Protein AF-A0A832DF45-F1 (afdb_monomer)

Radius of gyration: 23.78 Å; Cα contacts (8 Å, |Δi|>4): 228; chains: 1; bounding box: 76×37×68 Å

Structure (mmCIF, N/CA/C/O backbone):
data_AF-A0A832DF45-F1
#
_entry.id   AF-A0A832DF45-F1
#
loop_
_atom_site.group_PDB
_atom_site.id
_atom_site.type_symbol
_atom_site.label_atom_id
_atom_site.label_alt_id
_atom_site.label_comp_id
_atom_site.label_asym_id
_atom_site.label_entity_id
_atom_site.label_seq_id
_atom_site.pdbx_PDB_ins_code
_atom_site.Cartn_x
_atom_site.Cartn_y
_atom_site.Cartn_z
_atom_site.occupancy
_atom_site.B_iso_or_equiv
_atom_site.auth_seq_id
_atom_site.auth_comp_id
_atom_site.auth_asym_id
_atom_site.auth_atom_id
_atom_site.pdbx_PDB_model_num
ATOM 1 N N . MET A 1 1 ? -20.999 -10.551 14.222 1.00 62.97 1 MET A N 1
ATOM 2 C CA . MET A 1 1 ? -19.860 -9.689 14.614 1.00 62.97 1 MET A CA 1
ATOM 3 C C . MET A 1 1 ? -18.792 -9.559 13.526 1.00 62.97 1 MET A C 1
ATOM 5 O O . MET A 1 1 ? -18.323 -8.448 13.329 1.00 62.97 1 MET A O 1
ATOM 9 N N . GLU A 1 2 ? -18.446 -10.621 12.779 1.00 75.88 2 GLU A N 1
ATOM 10 C CA . GLU A 1 2 ? -17.436 -10.583 11.693 1.00 75.88 2 GLU A CA 1
ATOM 11 C C . GLU A 1 2 ? -17.657 -9.448 10.674 1.00 75.88 2 GLU A C 1
ATOM 13 O O . GLU A 1 2 ? -16.752 -8.669 10.392 1.00 75.88 2 GLU A O 1
ATOM 18 N N . PHE A 1 3 ? -18.892 -9.308 10.175 1.00 81.06 3 PHE A N 1
ATOM 19 C CA . PHE A 1 3 ? -19.260 -8.261 9.218 1.00 81.06 3 PHE A CA 1
ATOM 20 C C . PHE A 1 3 ? -19.040 -6.851 9.779 1.00 81.06 3 PHE A C 1
ATOM 22 O O . PHE A 1 3 ? -18.530 -5.984 9.081 1.00 81.06 3 PHE A O 1
ATOM 29 N N . ILE A 1 4 ? -19.374 -6.630 11.053 1.00 83.94 4 ILE A N 1
ATOM 30 C CA . ILE A 1 4 ? -19.224 -5.330 11.720 1.00 83.94 4 ILE A CA 1
ATOM 31 C C . ILE A 1 4 ? -17.738 -4.982 11.870 1.00 83.94 4 ILE A C 1
ATOM 33 O O . ILE A 1 4 ? -17.330 -3.872 11.528 1.00 83.94 4 ILE A O 1
ATOM 37 N N . LYS A 1 5 ? -16.910 -5.949 12.294 1.00 84.81 5 LYS A N 1
ATOM 38 C CA . LYS A 1 5 ? -15.446 -5.799 12.359 1.00 84.81 5 LYS A CA 1
ATOM 39 C C . LYS A 1 5 ? -14.855 -5.465 10.987 1.00 84.81 5 LYS A C 1
ATOM 41 O O . LYS A 1 5 ? -14.063 -4.531 10.863 1.00 84.81 5 LYS A O 1
ATOM 46 N N . GLN A 1 6 ? -15.262 -6.188 9.943 1.00 83.88 6 GLN A N 1
ATOM 47 C CA . GLN A 1 6 ? -14.809 -5.942 8.571 1.00 83.88 6 GLN A CA 1
ATOM 48 C C . GLN A 1 6 ? -15.263 -4.575 8.050 1.00 83.88 6 GLN A C 1
ATOM 50 O O . GLN A 1 6 ? -14.463 -3.846 7.472 1.00 83.88 6 GLN A O 1
ATOM 55 N N . TYR A 1 7 ? -16.510 -4.183 8.303 1.00 87.44 7 TYR A N 1
ATOM 56 C CA . TYR A 1 7 ? -17.031 -2.879 7.902 1.00 87.44 7 TYR A CA 1
ATOM 57 C C . TYR A 1 7 ? -16.250 -1.740 8.560 1.00 87.44 7 TYR A C 1
ATOM 59 O O . TYR A 1 7 ? -15.830 -0.796 7.889 1.00 87.44 7 TYR A O 1
ATOM 67 N N . ILE A 1 8 ? -16.035 -1.825 9.874 1.00 86.69 8 ILE A N 1
ATOM 68 C CA . ILE A 1 8 ? -15.317 -0.800 10.631 1.00 86.69 8 ILE A CA 1
ATOM 69 C C . ILE A 1 8 ? -13.859 -0.713 10.173 1.00 86.69 8 ILE A C 1
ATOM 71 O O . ILE A 1 8 ? -13.376 0.380 9.884 1.00 86.69 8 ILE A O 1
ATOM 75 N N . THR A 1 9 ? -13.165 -1.845 10.037 1.00 87.31 9 THR A N 1
ATOM 76 C CA . THR A 1 9 ? -11.769 -1.848 9.571 1.00 87.31 9 THR A CA 1
ATOM 77 C C . THR A 1 9 ? -11.619 -1.341 8.141 1.00 87.31 9 THR A C 1
ATOM 79 O O . THR A 1 9 ? -10.666 -0.613 7.863 1.00 87.31 9 THR A O 1
ATOM 82 N N . GLN A 1 10 ? -12.563 -1.645 7.247 1.00 84.44 10 GLN A N 1
ATOM 83 C CA . GLN A 1 10 ? -12.582 -1.073 5.899 1.00 84.44 10 GLN A CA 1
ATOM 84 C C . GLN A 1 10 ? -12.895 0.424 5.909 1.00 84.44 10 GLN A C 1
ATOM 86 O O . GLN A 1 10 ? -12.278 1.167 5.152 1.00 84.44 10 GLN A O 1
ATOM 91 N N . SER A 1 11 ? -13.783 0.888 6.792 1.00 86.00 11 SER A N 1
ATOM 92 C CA . SER A 1 11 ? -14.086 2.319 6.938 1.00 86.00 11 SER A CA 1
ATOM 93 C C . SER A 1 11 ? -12.860 3.095 7.435 1.00 86.00 11 SER A C 1
ATOM 95 O O . SER A 1 11 ? -12.551 4.169 6.923 1.00 86.00 11 SER A O 1
ATOM 97 N N . ILE A 1 12 ? -12.110 2.521 8.386 1.00 87.31 12 ILE A N 1
ATOM 98 C CA . ILE A 1 12 ? -10.832 3.068 8.864 1.00 87.31 12 ILE A CA 1
ATOM 99 C C . ILE A 1 12 ? -9.795 3.072 7.739 1.00 87.31 12 ILE A C 1
ATOM 101 O O . ILE A 1 12 ? -9.110 4.072 7.563 1.00 87.31 12 ILE A O 1
ATOM 105 N N . SER A 1 13 ? -9.689 1.998 6.950 1.00 83.50 13 SER A N 1
ATOM 106 C CA . SER A 1 13 ? -8.784 1.951 5.794 1.00 83.50 13 SER A CA 1
ATOM 107 C C . SER A 1 13 ? -9.130 2.989 4.730 1.00 83.50 13 SER A C 1
ATOM 109 O O . SER A 1 13 ? -8.237 3.669 4.238 1.00 83.50 13 SER A O 1
ATOM 111 N N . ALA A 1 14 ? -10.410 3.159 4.404 1.00 81.00 14 ALA A N 1
ATOM 112 C CA . ALA A 1 14 ? -10.857 4.173 3.457 1.00 81.00 14 ALA A CA 1
ATOM 113 C C . ALA A 1 14 ? -10.544 5.593 3.962 1.00 81.00 14 ALA A C 1
ATOM 115 O O . ALA A 1 14 ? -10.070 6.429 3.193 1.00 81.00 14 ALA A O 1
ATOM 116 N N . ALA A 1 15 ? -10.738 5.850 5.260 1.00 83.75 15 ALA A N 1
ATOM 117 C CA . ALA A 1 15 ? -10.347 7.109 5.885 1.00 83.75 15 ALA A CA 1
ATOM 118 C C . ALA A 1 15 ? -8.819 7.310 5.854 1.00 83.75 15 ALA A C 1
ATOM 120 O O . ALA A 1 15 ? -8.345 8.352 5.409 1.00 83.75 15 ALA A O 1
ATOM 121 N N . ALA A 1 16 ? -8.043 6.297 6.241 1.00 84.81 16 ALA A N 1
ATOM 122 C CA . ALA A 1 16 ? -6.582 6.312 6.242 1.00 84.81 16 ALA A CA 1
ATOM 123 C C . ALA A 1 16 ? -5.990 6.551 4.844 1.00 84.81 16 ALA A C 1
ATOM 125 O O . ALA A 1 16 ? -5.058 7.334 4.712 1.00 84.81 16 ALA A O 1
ATOM 126 N N . ASN A 1 17 ? -6.567 5.950 3.799 1.00 78.94 17 ASN A N 1
ATOM 127 C CA . ASN A 1 17 ? -6.121 6.121 2.411 1.00 78.94 17 ASN A CA 1
ATOM 128 C C . ASN A 1 17 ? -6.378 7.531 1.863 1.00 78.94 17 ASN A C 1
ATOM 130 O O . ASN A 1 17 ? -5.719 7.956 0.917 1.00 78.94 17 ASN A O 1
ATOM 134 N N . SER A 1 18 ? -7.327 8.264 2.447 1.00 76.31 18 SER A N 1
ATOM 135 C CA . SER A 1 18 ? -7.560 9.675 2.120 1.00 76.31 18 SER A CA 1
ATOM 136 C C . SER A 1 18 ? -6.650 10.636 2.893 1.00 76.31 18 SER A C 1
ATOM 138 O O . SER A 1 18 ? -6.579 11.820 2.561 1.00 76.31 18 SER A O 1
ATOM 140 N N . LEU A 1 19 ? -5.957 10.132 3.918 1.00 77.44 19 LEU A N 1
ATOM 141 C CA . LEU A 1 19 ? -5.016 10.881 4.734 1.00 77.44 19 LEU A CA 1
ATOM 142 C C . LEU A 1 19 ? -3.589 10.642 4.252 1.00 77.44 19 LEU A C 1
ATOM 144 O O . LEU A 1 19 ? -3.215 9.567 3.786 1.00 77.44 19 LEU A O 1
ATOM 148 N N . ARG A 1 20 ? -2.752 11.663 4.410 1.00 72.31 20 ARG A N 1
ATOM 149 C CA . ARG A 1 20 ? -1.319 11.536 4.174 1.00 72.31 20 ARG A CA 1
ATOM 150 C C . ARG A 1 20 ? -0.638 11.148 5.476 1.00 72.31 20 ARG A C 1
ATOM 152 O O . ARG A 1 20 ? -0.388 11.999 6.320 1.00 72.31 20 ARG A O 1
ATOM 159 N N . LEU A 1 21 ? -0.361 9.860 5.620 1.00 76.75 21 LEU A N 1
ATOM 160 C CA . LEU A 1 21 ? 0.149 9.279 6.856 1.00 76.75 21 LEU A CA 1
ATOM 161 C C . LEU A 1 21 ? 1.680 9.217 6.868 1.00 76.75 21 LEU A C 1
ATOM 163 O O . LEU A 1 21 ? 2.301 8.806 5.892 1.00 76.75 21 LEU A O 1
ATOM 167 N N . SER A 1 22 ? 2.288 9.591 7.992 1.00 73.06 22 SER A N 1
ATOM 168 C CA . SER A 1 22 ? 3.682 9.255 8.310 1.00 73.06 22 SER A CA 1
ATOM 169 C C . SER A 1 22 ? 3.807 7.804 8.785 1.00 73.06 22 SER A C 1
ATOM 171 O O . SER A 1 22 ? 2.824 7.191 9.192 1.00 73.06 22 SER A O 1
ATOM 173 N N . THR A 1 23 ? 5.017 7.249 8.815 1.00 65.81 23 THR A N 1
ATOM 174 C CA . THR A 1 23 ? 5.283 5.868 9.264 1.00 65.81 23 THR A CA 1
ATOM 175 C C . THR A 1 23 ? 4.701 5.545 10.639 1.00 65.81 23 THR A C 1
ATOM 177 O O . THR A 1 23 ? 4.104 4.490 10.832 1.00 65.81 23 THR A O 1
ATOM 180 N N . HIS A 1 24 ? 4.811 6.474 11.587 1.00 71.88 24 HIS A N 1
ATOM 181 C CA . HIS A 1 24 ? 4.229 6.303 12.917 1.00 71.88 24 HIS A CA 1
ATOM 182 C C . HIS A 1 24 ? 2.699 6.264 12.875 1.00 71.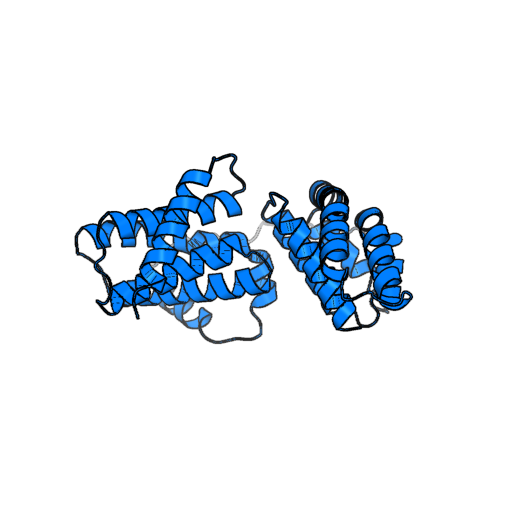88 24 HIS A C 1
ATOM 184 O O . HIS A 1 24 ? 2.072 5.480 13.578 1.00 71.88 24 HIS A O 1
ATOM 190 N N . GLN A 1 25 ? 2.089 7.074 12.016 1.00 76.56 25 GLN A N 1
ATOM 191 C CA . GLN A 1 25 ? 0.639 7.113 11.849 1.00 76.56 25 GLN A CA 1
ATOM 192 C C . GLN A 1 25 ? 0.128 5.859 11.125 1.00 76.56 25 GLN A C 1
ATOM 194 O O . GLN A 1 25 ? -0.910 5.314 11.489 1.00 76.56 25 GLN A O 1
ATOM 199 N N . ILE A 1 26 ? 0.897 5.346 10.164 1.00 75.25 26 ILE A N 1
ATOM 200 C CA . ILE A 1 26 ? 0.663 4.057 9.509 1.00 75.25 26 ILE A CA 1
ATOM 201 C C . ILE A 1 26 ? 0.664 2.915 10.537 1.00 75.25 26 ILE A C 1
ATOM 203 O O . ILE A 1 26 ? -0.257 2.097 10.538 1.00 75.25 26 ILE A O 1
ATOM 207 N N . GLU A 1 27 ? 1.651 2.887 11.438 1.00 73.56 27 GLU A N 1
ATOM 208 C CA . GLU A 1 27 ? 1.725 1.896 12.518 1.00 73.56 27 GLU A CA 1
ATOM 209 C C . GLU A 1 27 ? 0.488 1.977 13.428 1.00 73.56 27 GLU A C 1
ATOM 211 O O . GLU A 1 27 ? -0.134 0.957 13.714 1.00 73.56 27 GLU A O 1
ATOM 216 N N . ILE A 1 28 ? 0.070 3.184 13.822 1.00 79.88 28 ILE A N 1
ATOM 217 C CA . ILE A 1 28 ? -1.116 3.390 14.669 1.00 79.88 28 ILE A CA 1
ATOM 218 C C . ILE A 1 28 ? -2.396 2.895 13.983 1.00 79.88 28 ILE A C 1
ATOM 220 O O . ILE A 1 28 ? -3.199 2.210 14.614 1.00 79.88 28 ILE A O 1
ATOM 224 N N . VAL A 1 29 ? -2.589 3.187 12.691 1.00 83.25 29 VAL A N 1
ATOM 225 C CA . VAL A 1 29 ? -3.750 2.691 11.928 1.00 83.25 29 VAL A CA 1
ATOM 226 C C . VAL A 1 29 ? -3.748 1.162 11.856 1.00 83.25 29 VAL A C 1
ATOM 228 O O . VAL A 1 29 ? -4.798 0.539 12.020 1.00 83.25 29 VAL A O 1
ATOM 231 N N . ALA A 1 30 ? -2.585 0.548 11.628 1.00 77.12 30 ALA A N 1
ATOM 232 C CA . ALA A 1 30 ? -2.457 -0.904 11.580 1.00 77.12 30 ALA A CA 1
ATOM 233 C C . ALA A 1 30 ? -2.790 -1.543 12.937 1.00 77.12 30 ALA A C 1
ATOM 235 O O . ALA A 1 30 ? -3.613 -2.456 12.991 1.00 77.12 30 ALA A O 1
ATOM 236 N N . LEU A 1 31 ? -2.229 -1.011 14.028 1.00 79.88 31 LEU A N 1
ATOM 237 C CA . LEU A 1 31 ? -2.508 -1.463 15.394 1.00 79.88 31 LEU A CA 1
ATOM 238 C C . LEU A 1 31 ? -3.989 -1.301 15.758 1.00 79.88 31 LEU A C 1
ATOM 240 O O . LEU A 1 31 ? -4.574 -2.191 16.367 1.00 79.88 31 LEU A O 1
ATOM 244 N N . LEU A 1 32 ? -4.617 -0.193 15.355 1.00 84.19 32 LEU A N 1
ATOM 245 C CA . LEU A 1 32 ? -6.043 0.043 15.575 1.00 84.19 32 LEU A CA 1
ATOM 246 C C . LEU A 1 32 ? -6.901 -1.014 14.872 1.00 84.19 32 LEU A C 1
ATOM 248 O O . LEU A 1 32 ? -7.832 -1.559 15.463 1.00 84.19 32 LEU A O 1
ATOM 252 N N . LYS A 1 33 ? -6.601 -1.299 13.601 1.00 83.94 33 LYS A N 1
ATOM 253 C CA . LYS A 1 33 ? -7.331 -2.308 12.826 1.00 83.94 33 LYS A CA 1
ATOM 254 C C . LYS A 1 33 ? -7.152 -3.703 13.411 1.00 83.94 33 LYS A C 1
ATOM 256 O O . LYS A 1 33 ? -8.128 -4.443 13.497 1.00 83.94 33 LYS A O 1
ATOM 261 N N . ASP A 1 34 ? -5.930 -4.045 13.808 1.00 79.75 34 ASP A N 1
ATOM 262 C CA . ASP A 1 34 ? -5.620 -5.337 14.413 1.00 79.75 34 ASP A CA 1
ATOM 263 C C . ASP A 1 34 ? -6.362 -5.520 15.745 1.00 79.75 34 ASP A C 1
ATOM 265 O O . ASP A 1 34 ? -7.022 -6.539 15.942 1.00 79.75 34 ASP A O 1
ATOM 269 N N . ALA A 1 35 ? -6.384 -4.488 16.597 1.00 79.81 35 ALA A N 1
ATOM 270 C CA . ALA A 1 35 ? -7.151 -4.491 17.843 1.00 79.81 35 ALA A CA 1
ATOM 271 C C . ALA A 1 35 ? -8.656 -4.726 17.608 1.00 79.81 35 ALA A C 1
ATOM 273 O O . ALA A 1 35 ? -9.280 -5.522 18.304 1.00 79.81 35 ALA A O 1
ATOM 274 N N . ILE A 1 36 ? -9.245 -4.093 16.587 1.00 84.69 36 ILE A N 1
ATOM 275 C CA . ILE A 1 36 ? -10.670 -4.263 16.247 1.00 84.69 36 ILE A CA 1
ATOM 276 C C . ILE A 1 36 ? -10.970 -5.674 15.718 1.00 84.69 36 ILE A C 1
ATOM 278 O O . ILE A 1 36 ? -12.032 -6.230 16.003 1.00 84.69 36 ILE A O 1
ATOM 282 N N . ILE A 1 37 ? -10.058 -6.267 14.944 1.00 83.06 37 ILE A N 1
ATOM 283 C CA . ILE A 1 37 ? -10.226 -7.626 14.407 1.00 83.06 37 ILE A CA 1
ATOM 284 C C . ILE A 1 37 ? -10.118 -8.662 15.531 1.00 83.06 37 ILE A C 1
ATOM 286 O O . ILE A 1 37 ? -10.985 -9.538 15.634 1.00 83.06 37 ILE A O 1
ATOM 290 N N . LYS A 1 38 ? -9.094 -8.528 16.383 1.00 81.62 38 LYS A N 1
ATOM 291 C CA . LYS A 1 38 ? -8.790 -9.442 17.495 1.00 81.62 38 LYS A CA 1
ATOM 292 C C . LYS A 1 38 ? -9.724 -9.298 18.701 1.00 81.62 38 LYS A C 1
ATOM 294 O O . LYS A 1 38 ? -9.766 -10.202 19.522 1.00 81.62 38 LYS A O 1
ATOM 299 N N . SER A 1 39 ? -10.481 -8.207 18.804 1.00 79.44 39 SER A N 1
ATOM 300 C CA . SER A 1 39 ? -11.443 -7.974 19.890 1.00 79.44 39 SER A CA 1
ATOM 301 C C . SER A 1 39 ? -12.546 -9.040 19.926 1.00 79.44 39 SER A C 1
ATOM 303 O O . SER A 1 39 ? -13.305 -9.171 18.968 1.00 79.44 39 SER A O 1
ATOM 305 N N . ASP A 1 40 ? -12.678 -9.794 21.016 1.00 74.56 40 ASP A N 1
ATOM 306 C CA . ASP A 1 40 ? -13.751 -10.791 21.169 1.00 74.56 40 ASP A CA 1
ATOM 307 C C . ASP A 1 40 ? -15.132 -10.135 21.343 1.00 74.56 40 ASP A C 1
ATOM 309 O O . ASP A 1 40 ? -16.126 -10.622 20.800 1.00 74.56 40 ASP A O 1
ATOM 313 N N . ASP A 1 41 ? -15.182 -8.990 22.031 1.00 79.44 41 ASP A N 1
ATOM 314 C CA . ASP A 1 41 ? -16.386 -8.187 22.252 1.00 79.44 41 ASP A CA 1
ATOM 315 C C . ASP A 1 41 ? -16.144 -6.719 21.882 1.00 79.44 41 ASP A C 1
ATOM 317 O O . ASP A 1 41 ? -15.823 -5.858 22.710 1.00 79.44 41 ASP A O 1
ATOM 321 N N . LEU A 1 42 ? -16.352 -6.437 20.596 1.00 81.50 42 LEU A N 1
ATOM 322 C CA . LEU A 1 42 ? -16.123 -5.117 20.021 1.00 81.50 42 LEU A CA 1
ATOM 323 C C . LEU A 1 42 ? -16.991 -4.030 20.668 1.00 81.50 42 LEU A C 1
ATOM 325 O O . LEU A 1 42 ? -16.551 -2.889 20.784 1.00 81.50 42 LEU A O 1
ATOM 329 N N . GLY A 1 43 ? -18.208 -4.357 21.109 1.00 77.81 43 GLY A N 1
ATOM 330 C CA . GLY A 1 43 ? -19.091 -3.383 21.749 1.00 77.81 43 GLY A CA 1
ATOM 331 C C . GLY A 1 43 ? -18.510 -2.886 23.073 1.00 77.81 43 GLY A C 1
ATOM 332 O O . GLY A 1 43 ? -18.407 -1.676 23.299 1.00 77.81 43 GLY A O 1
ATOM 333 N N . ASN A 1 44 ? -18.071 -3.813 23.929 1.00 78.19 44 ASN A N 1
ATOM 334 C CA . ASN A 1 44 ? -17.451 -3.473 25.209 1.00 78.19 44 ASN A CA 1
ATOM 335 C C . ASN A 1 44 ? -16.079 -2.813 25.045 1.00 78.19 44 ASN A C 1
ATOM 337 O O . ASN A 1 44 ? -15.780 -1.853 25.766 1.00 78.19 44 ASN A O 1
ATOM 341 N N . ASP A 1 45 ? -15.275 -3.253 24.079 1.00 79.75 45 ASP A N 1
ATOM 342 C CA . ASP A 1 45 ? -13.970 -2.649 23.817 1.00 79.75 45 ASP A CA 1
ATOM 343 C C . ASP A 1 45 ? -14.108 -1.214 23.308 1.00 79.75 45 ASP A C 1
ATOM 345 O O . ASP A 1 45 ? -13.438 -0.318 23.822 1.00 79.75 45 ASP A O 1
ATOM 349 N N . LEU A 1 46 ? -15.064 -0.931 22.418 1.00 82.44 46 LEU A N 1
ATOM 350 C CA . LEU A 1 46 ? -15.355 0.437 21.981 1.00 82.44 46 LEU A CA 1
ATOM 351 C C . LEU A 1 46 ? -15.811 1.336 23.141 1.00 82.44 46 LEU A C 1
ATOM 353 O O . LEU A 1 46 ? -15.395 2.493 23.229 1.00 82.44 46 LEU A O 1
ATOM 357 N N . ILE A 1 47 ? -16.609 0.816 24.081 1.00 80.44 47 ILE A N 1
ATOM 358 C CA . ILE A 1 47 ? -17.002 1.553 25.295 1.00 80.44 47 ILE A CA 1
ATOM 359 C C . ILE A 1 47 ? -15.787 1.841 26.188 1.00 80.44 47 ILE A C 1
ATOM 361 O O . ILE A 1 47 ? -15.689 2.933 26.756 1.00 80.44 47 ILE A O 1
ATOM 365 N N . ARG A 1 48 ? -14.849 0.896 26.316 1.00 77.75 48 ARG A N 1
ATOM 366 C CA . ARG A 1 48 ? -13.594 1.106 27.054 1.00 77.75 48 ARG A CA 1
ATOM 367 C C . ARG A 1 48 ? -12.696 2.124 26.347 1.00 77.75 48 ARG A C 1
ATOM 369 O O . ARG A 1 48 ? -12.167 3.008 27.017 1.00 77.75 48 ARG A O 1
ATOM 376 N N . MET A 1 49 ? -12.616 2.092 25.016 1.00 80.06 49 MET A N 1
ATOM 377 C CA . MET A 1 49 ? -11.865 3.068 24.219 1.00 80.06 49 MET A CA 1
ATOM 378 C C . MET A 1 49 ? -12.397 4.496 24.397 1.00 80.06 49 MET A C 1
ATOM 380 O O . MET A 1 49 ? -11.603 5.432 24.431 1.00 80.06 49 MET A O 1
ATOM 384 N N . LYS A 1 50 ? -13.709 4.691 24.619 1.00 79.56 50 LYS A N 1
ATOM 385 C CA . LYS A 1 50 ? -14.264 6.024 24.946 1.00 79.56 50 LYS A CA 1
ATOM 386 C C . LYS A 1 50 ? -13.685 6.633 26.225 1.00 79.56 50 LYS A C 1
ATOM 388 O O . LYS A 1 50 ? -13.679 7.852 26.358 1.00 79.56 50 LYS A O 1
ATOM 393 N N . LYS A 1 51 ? -13.246 5.803 27.177 1.00 75.19 51 LYS A N 1
ATOM 394 C CA . LYS A 1 51 ? -12.710 6.249 28.475 1.00 75.19 51 LYS A CA 1
ATOM 395 C C . LYS A 1 51 ? -11.229 6.618 28.414 1.00 75.19 51 LYS A C 1
ATOM 397 O O . LYS A 1 51 ? -10.713 7.185 29.371 1.00 75.19 51 LYS A O 1
ATOM 402 N N . ILE A 1 52 ? -10.550 6.283 27.321 1.00 78.25 52 ILE A N 1
ATOM 403 C CA . ILE A 1 52 ? -9.139 6.588 27.112 1.00 78.25 52 ILE A CA 1
ATOM 404 C C . ILE A 1 52 ? -9.063 7.898 26.336 1.00 78.25 52 ILE A C 1
ATOM 406 O O . ILE A 1 52 ? -9.600 7.990 25.235 1.00 78.25 52 ILE A O 1
ATOM 410 N N . THR A 1 53 ? -8.420 8.912 26.912 1.00 74.69 53 THR A N 1
ATOM 411 C CA . THR A 1 53 ? -8.389 10.284 26.382 1.00 74.69 53 THR A CA 1
ATOM 412 C C . THR A 1 53 ? -7.975 10.322 24.913 1.00 74.69 53 THR A C 1
ATOM 414 O O . THR A 1 53 ? -8.652 10.948 24.100 1.00 74.69 53 THR A O 1
ATOM 417 N N . GLU A 1 54 ? -6.923 9.581 24.573 1.00 73.44 54 GLU A N 1
ATOM 418 C CA . GLU A 1 54 ? -6.324 9.500 23.244 1.00 73.44 54 GLU A CA 1
ATOM 419 C C . GLU A 1 54 ? -7.271 8.857 22.222 1.00 73.44 54 GLU A C 1
ATOM 421 O O . GLU A 1 54 ? -7.351 9.312 21.087 1.00 73.44 54 GLU A O 1
ATOM 426 N N . LEU A 1 55 ? -8.036 7.838 22.626 1.00 78.62 55 LEU A N 1
ATOM 427 C CA . LEU A 1 55 ? -8.934 7.078 21.748 1.00 78.62 55 LEU A CA 1
ATOM 428 C C . LEU A 1 55 ? -10.365 7.629 21.727 1.00 78.62 55 LEU A C 1
ATOM 430 O O . LEU A 1 55 ? -11.149 7.250 20.860 1.00 78.62 55 LEU A O 1
ATOM 434 N N . SER A 1 56 ? -10.715 8.503 22.673 1.00 77.62 56 SER A N 1
ATOM 435 C CA . SER A 1 56 ? -12.098 8.860 22.997 1.00 77.62 56 SER A CA 1
ATOM 436 C C . SER A 1 56 ? -12.894 9.390 21.803 1.00 77.62 56 SER A C 1
ATOM 438 O O . SER A 1 56 ? -13.973 8.875 21.508 1.00 77.62 56 SER A O 1
ATOM 440 N N . THR A 1 57 ? -12.348 10.367 21.077 1.00 80.06 57 THR A N 1
ATOM 441 C CA . THR A 1 57 ? -13.005 11.003 19.926 1.00 80.06 57 THR A CA 1
ATOM 442 C C . THR A 1 57 ? -13.300 9.994 18.819 1.00 80.06 57 THR A C 1
ATOM 444 O O . THR A 1 57 ? -14.427 9.912 18.329 1.00 80.06 57 THR A O 1
ATOM 447 N N . LEU A 1 58 ? -12.313 9.162 18.478 1.00 84.81 58 LEU A N 1
ATOM 448 C CA . LEU A 1 58 ? -12.464 8.131 17.456 1.00 84.81 58 LEU A CA 1
ATOM 449 C C . LEU A 1 58 ? -13.416 7.020 17.922 1.00 84.81 58 LEU A C 1
ATOM 451 O O . LEU A 1 58 ? -14.290 6.589 17.174 1.00 84.81 58 LEU A O 1
ATOM 455 N N . ALA A 1 59 ? -13.307 6.599 19.181 1.00 82.81 59 ALA A N 1
ATOM 456 C CA . ALA A 1 59 ? -14.143 5.562 19.776 1.00 82.81 59 ALA A CA 1
ATOM 457 C C . ALA A 1 59 ? -15.628 5.945 19.813 1.00 82.81 59 ALA A C 1
ATOM 459 O O . ALA A 1 59 ? -16.489 5.083 19.629 1.00 82.81 59 ALA A O 1
ATOM 460 N N . ILE A 1 60 ? -15.953 7.229 20.010 1.00 82.88 60 ILE A N 1
ATOM 461 C CA . ILE A 1 60 ? -17.331 7.729 19.922 1.00 82.88 60 ILE A CA 1
ATOM 462 C C . ILE A 1 60 ? -17.908 7.437 18.534 1.00 82.88 60 ILE A C 1
ATOM 464 O O . ILE A 1 60 ? -18.959 6.800 18.450 1.00 82.88 60 ILE A O 1
ATOM 468 N N . LYS A 1 61 ? -17.195 7.803 17.462 1.00 84.62 61 LYS A N 1
ATOM 469 C CA . LYS A 1 61 ? -17.645 7.554 16.085 1.00 84.62 61 LYS A CA 1
ATOM 470 C C . LYS A 1 61 ? -17.675 6.086 15.705 1.00 84.62 61 LYS A C 1
ATOM 472 O O . LYS A 1 61 ? -18.645 5.635 15.102 1.00 84.62 61 LYS A O 1
ATOM 477 N N . LEU A 1 62 ? -16.676 5.313 16.113 1.00 86.06 62 LEU A N 1
ATOM 478 C CA . LEU A 1 62 ? -16.682 3.868 15.895 1.00 86.06 62 LEU A CA 1
ATOM 479 C C . LEU A 1 62 ? -17.864 3.189 16.601 1.00 86.06 62 LEU A C 1
ATOM 481 O O . LEU A 1 62 ? -18.456 2.269 16.045 1.00 86.06 62 LEU A O 1
ATOM 485 N N . THR A 1 63 ? -18.270 3.684 17.774 1.00 85.06 63 THR A N 1
ATOM 486 C CA . THR A 1 63 ? -19.463 3.178 18.471 1.00 85.06 63 THR A CA 1
ATOM 487 C C . THR A 1 63 ? -20.761 3.572 17.771 1.00 85.06 63 THR A C 1
ATOM 489 O 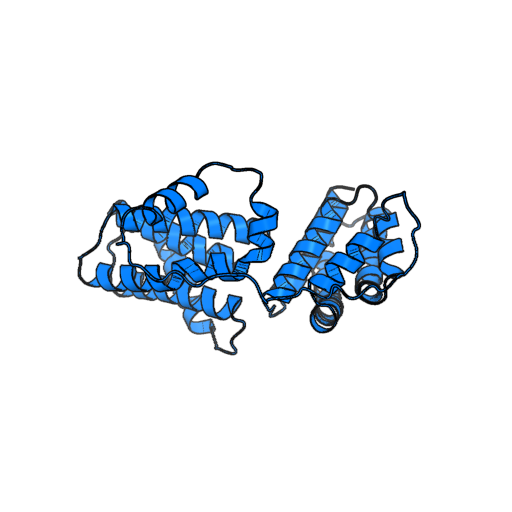O . THR A 1 63 ? -21.697 2.781 17.752 1.00 85.06 63 THR A O 1
ATOM 492 N N . GLU A 1 64 ? -20.848 4.772 17.189 1.00 84.00 64 GLU A N 1
ATOM 493 C CA . GLU A 1 64 ? -22.005 5.160 16.367 1.00 84.00 64 GLU A CA 1
ATOM 494 C C . GLU A 1 64 ? -22.163 4.214 15.166 1.00 84.00 64 GLU A C 1
ATOM 496 O O . GLU A 1 64 ? -23.260 3.716 14.919 1.00 84.00 64 GLU A O 1
ATOM 501 N N . ILE A 1 65 ? -21.058 3.900 14.477 1.00 84.50 65 ILE A N 1
ATOM 502 C CA . ILE A 1 65 ? -21.042 2.951 13.353 1.00 84.50 65 ILE A CA 1
ATOM 503 C C . ILE A 1 65 ? -21.395 1.538 13.829 1.00 84.50 65 ILE A C 1
ATOM 505 O O . ILE A 1 65 ? -22.206 0.866 13.196 1.00 84.50 65 ILE A O 1
ATOM 509 N N . TYR A 1 66 ? -20.831 1.094 14.955 1.00 85.88 66 TYR A N 1
ATOM 510 C CA . TYR A 1 66 ? -21.156 -0.197 15.562 1.00 85.88 66 TYR A CA 1
ATOM 511 C C . TYR A 1 66 ? -22.656 -0.307 15.864 1.00 85.88 66 TYR A C 1
ATOM 513 O O . TYR A 1 66 ? -23.309 -1.236 15.400 1.00 85.88 66 TYR A O 1
ATOM 521 N N . ASN A 1 67 ? -23.228 0.682 16.557 1.00 84.31 67 ASN A N 1
ATOM 522 C CA . ASN A 1 67 ? -24.649 0.702 16.900 1.00 84.31 67 ASN A CA 1
ATOM 523 C C . ASN A 1 67 ? -25.538 0.746 15.656 1.00 84.31 67 ASN A C 1
ATOM 525 O O . ASN A 1 67 ? -26.577 0.091 15.627 1.00 84.31 67 ASN A O 1
ATOM 529 N N . PHE A 1 68 ? -25.128 1.486 14.621 1.00 83.50 68 PHE A N 1
ATOM 530 C CA . PHE A 1 68 ? -25.842 1.515 13.351 1.00 83.50 68 PHE A CA 1
ATOM 531 C C . PHE A 1 68 ? -25.923 0.124 12.712 1.00 83.50 68 PHE A C 1
ATOM 533 O O . PHE A 1 68 ? -26.980 -0.256 12.221 1.00 83.50 68 PHE A O 1
ATOM 540 N N . LEU A 1 69 ? -24.831 -0.638 12.734 1.00 82.56 69 LEU A N 1
ATOM 541 C CA . LEU A 1 69 ? -24.775 -1.966 12.122 1.00 82.56 69 LEU A CA 1
ATOM 542 C C . LEU A 1 69 ? -25.413 -3.061 12.988 1.00 82.56 69 LEU A C 1
ATOM 544 O O . LEU A 1 69 ? -25.865 -4.066 12.447 1.00 82.56 69 LEU A O 1
ATOM 548 N N . ASP A 1 70 ? -25.424 -2.880 14.309 1.00 80.44 70 ASP A N 1
ATOM 549 C CA . ASP A 1 70 ? -25.910 -3.873 15.272 1.00 80.44 70 ASP A CA 1
ATOM 550 C C . ASP A 1 70 ? -27.418 -3.731 15.561 1.00 80.44 70 ASP A C 1
ATOM 552 O O . ASP A 1 70 ? -28.114 -4.729 15.723 1.00 80.44 70 ASP A O 1
ATOM 556 N N . HIS A 1 71 ? -27.949 -2.499 15.575 1.00 72.12 71 HIS A N 1
ATOM 557 C CA . HIS A 1 71 ? -29.328 -2.226 16.007 1.00 72.12 71 HIS A CA 1
ATOM 558 C C . HIS A 1 71 ? -30.278 -1.773 14.888 1.00 72.12 71 HIS A C 1
ATOM 560 O O . HIS A 1 71 ? -31.494 -1.866 15.068 1.00 72.12 71 HIS A O 1
ATOM 566 N N . ASN A 1 72 ? -29.780 -1.283 13.745 1.00 69.50 72 ASN A N 1
ATOM 567 C CA . ASN A 1 72 ? -30.651 -0.846 12.647 1.00 69.50 72 ASN A CA 1
ATOM 568 C C . ASN A 1 72 ? -30.789 -1.919 11.564 1.00 69.50 72 ASN A C 1
ATOM 570 O O . ASN A 1 72 ? -29.848 -2.635 11.229 1.00 69.50 72 ASN A O 1
ATOM 574 N N . THR A 1 73 ? -31.965 -1.977 10.937 1.00 69.50 73 THR A N 1
ATOM 575 C CA . THR A 1 73 ? -32.161 -2.748 9.706 1.00 69.50 73 THR A CA 1
ATOM 576 C C . THR A 1 73 ? -31.354 -2.105 8.581 1.00 69.50 73 THR A C 1
ATOM 578 O O . THR A 1 73 ? -31.685 -1.010 8.121 1.00 69.50 73 THR A O 1
ATOM 581 N N . ILE A 1 74 ? -30.286 -2.775 8.157 1.00 74.88 74 ILE A N 1
ATOM 582 C CA . ILE A 1 74 ? -29.378 -2.283 7.122 1.00 74.88 74 ILE A CA 1
ATOM 583 C C . ILE A 1 74 ? -30.087 -2.302 5.761 1.00 74.88 74 ILE A C 1
ATOM 585 O O . ILE A 1 74 ? -30.493 -3.355 5.271 1.00 74.88 74 ILE A O 1
ATOM 589 N N . ASP A 1 75 ? -30.206 -1.133 5.131 1.00 77.88 75 ASP A N 1
ATOM 590 C CA . ASP A 1 75 ? -30.668 -1.016 3.747 1.00 77.88 75 ASP A CA 1
ATOM 591 C C . ASP A 1 75 ? -29.498 -1.286 2.790 1.00 77.88 75 ASP A C 1
ATOM 593 O O . ASP A 1 75 ? -28.664 -0.415 2.529 1.00 77.88 75 ASP A O 1
ATOM 597 N N . PHE A 1 76 ? -29.440 -2.503 2.246 1.00 76.44 76 PHE A N 1
ATOM 598 C CA . PHE A 1 76 ? -28.385 -2.916 1.319 1.00 76.44 76 PHE A CA 1
ATOM 599 C C . PHE A 1 76 ? -28.323 -2.077 0.035 1.00 76.44 76 PHE A C 1
ATOM 601 O O . PHE A 1 76 ? -27.256 -2.003 -0.571 1.00 76.44 76 PHE A O 1
ATOM 608 N N . PHE A 1 77 ? -29.407 -1.403 -0.372 1.00 76.44 77 PHE A N 1
ATOM 609 C CA . PHE A 1 77 ? -29.367 -0.511 -1.535 1.00 76.44 77 PHE A CA 1
ATOM 610 C C . PHE A 1 77 ? -28.604 0.785 -1.252 1.00 76.44 77 PHE A C 1
ATOM 612 O O . PHE A 1 77 ? -28.074 1.393 -2.179 1.00 76.44 77 PHE A O 1
ATOM 619 N N . LYS A 1 78 ? -28.534 1.207 0.015 1.00 80.31 78 LYS A N 1
ATOM 620 C CA . LYS A 1 78 ? -27.894 2.464 0.438 1.00 80.31 78 LYS A CA 1
ATOM 621 C C . LYS A 1 78 ? -26.615 2.262 1.240 1.00 80.31 78 LYS A C 1
ATOM 623 O O . LYS A 1 78 ? -25.929 3.238 1.540 1.00 80.31 78 LYS A O 1
ATOM 628 N N . ILE A 1 79 ? -26.262 1.017 1.557 1.00 80.06 79 ILE A N 1
ATOM 629 C CA . ILE A 1 79 ? -25.103 0.700 2.394 1.00 80.06 79 ILE A CA 1
ATOM 630 C C . ILE A 1 79 ? -23.789 1.235 1.814 1.00 80.06 79 ILE A C 1
ATOM 632 O O . ILE A 1 79 ? -22.918 1.650 2.569 1.00 80.06 79 ILE A O 1
ATOM 636 N N . SER A 1 80 ? -23.643 1.304 0.484 1.00 81.00 80 SER A N 1
ATOM 637 C CA . SER A 1 80 ? -22.435 1.867 -0.134 1.00 81.00 80 SER A CA 1
ATOM 638 C C . SER A 1 80 ? -22.303 3.370 0.095 1.00 81.00 80 SER A C 1
ATOM 640 O O . SER A 1 80 ? -21.195 3.875 0.272 1.00 81.00 80 SER A O 1
ATOM 642 N N . ASP A 1 81 ? -23.421 4.094 0.079 1.00 78.94 81 ASP A N 1
ATOM 643 C CA . ASP A 1 81 ? -23.431 5.539 0.305 1.00 78.94 81 ASP A CA 1
ATOM 644 C C . ASP A 1 81 ? -23.227 5.844 1.789 1.00 78.94 81 ASP A C 1
ATOM 646 O O . ASP A 1 81 ? -22.434 6.718 2.135 1.00 78.94 81 ASP A O 1
ATOM 650 N N . GLN A 1 82 ? -23.841 5.043 2.663 1.00 83.81 82 GLN A N 1
ATOM 651 C CA . GLN A 1 82 ? -23.611 5.091 4.108 1.00 83.81 82 GLN A CA 1
ATOM 652 C C . GLN A 1 82 ? -22.160 4.754 4.467 1.00 83.81 82 GLN A C 1
ATOM 654 O O . GLN A 1 82 ? -21.564 5.423 5.303 1.00 83.81 82 GLN A O 1
ATOM 659 N N . PHE A 1 83 ? -21.545 3.779 3.795 1.00 85.31 83 PHE A N 1
ATOM 660 C CA . PHE A 1 83 ? -20.132 3.446 3.977 1.00 85.31 83 PHE A CA 1
ATOM 661 C C . PHE A 1 83 ? -19.210 4.600 3.594 1.00 85.31 83 PHE A C 1
ATOM 663 O O . PHE A 1 83 ? -18.289 4.930 4.346 1.00 85.31 83 PHE A O 1
ATOM 670 N N . LYS A 1 84 ? -19.464 5.253 2.455 1.00 83.12 84 LYS A N 1
ATOM 671 C CA . LYS A 1 84 ? -18.699 6.437 2.042 1.00 83.12 84 LYS A CA 1
ATOM 672 C C . LYS A 1 84 ? -18.848 7.576 3.046 1.00 83.12 84 LYS A C 1
ATOM 674 O O . LYS A 1 84 ? -17.860 8.247 3.333 1.00 83.12 84 LYS A O 1
ATOM 679 N N . ASP A 1 85 ? -20.049 7.785 3.578 1.00 84.75 85 ASP A N 1
ATOM 680 C CA . ASP A 1 85 ? -20.304 8.820 4.579 1.00 84.75 85 ASP A CA 1
ATOM 681 C C . ASP A 1 85 ? -19.607 8.513 5.913 1.00 84.75 85 ASP A C 1
ATOM 683 O O . ASP A 1 85 ? -18.841 9.333 6.415 1.00 84.75 85 ASP A O 1
ATOM 687 N N . HIS A 1 86 ? -19.755 7.288 6.429 1.00 86.62 86 HIS A N 1
ATOM 688 C CA . HIS A 1 86 ? -19.061 6.824 7.634 1.00 86.62 86 HIS A CA 1
ATOM 689 C C . HIS A 1 86 ? -17.541 6.960 7.491 1.00 86.62 86 HIS A C 1
ATOM 691 O O . HIS A 1 86 ? -16.883 7.489 8.384 1.00 86.62 86 HIS A O 1
ATOM 697 N N . SER A 1 87 ? -16.986 6.560 6.345 1.00 85.69 87 SER A N 1
ATOM 698 C CA . SER A 1 87 ? -15.553 6.684 6.064 1.00 85.69 87 SER A CA 1
ATOM 699 C C . SER A 1 87 ? -15.102 8.144 6.046 1.00 85.69 87 SER A C 1
ATOM 701 O O . SER A 1 87 ? -14.088 8.470 6.652 1.00 85.69 87 SER A O 1
ATOM 703 N N . ARG A 1 88 ? -15.865 9.047 5.410 1.00 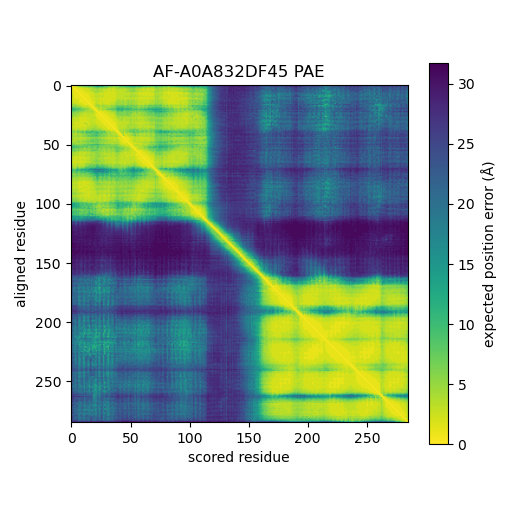84.56 88 ARG A N 1
ATOM 704 C CA . ARG A 1 88 ? -15.555 10.488 5.374 1.00 84.56 88 ARG A CA 1
ATOM 705 C C . ARG A 1 88 ? -15.590 11.128 6.754 1.00 84.56 88 ARG A C 1
ATOM 707 O O . ARG A 1 88 ? -14.713 11.924 7.077 1.00 84.56 88 ARG A O 1
ATOM 714 N N . ASN A 1 89 ? -16.575 10.761 7.567 1.00 84.00 89 ASN A N 1
ATOM 715 C CA . ASN A 1 89 ? -16.713 11.280 8.922 1.00 84.00 89 ASN A CA 1
ATOM 716 C C . ASN A 1 89 ? -15.554 10.824 9.821 1.00 84.00 89 ASN A C 1
ATOM 718 O O . ASN A 1 89 ? -15.090 11.601 10.651 1.00 84.00 89 ASN A O 1
ATOM 722 N N . LEU A 1 90 ? -15.014 9.621 9.594 1.00 86.88 90 LEU A N 1
ATOM 723 C CA . LEU A 1 90 ? -13.840 9.125 10.316 1.00 86.88 90 LEU A CA 1
ATOM 724 C C . LEU A 1 90 ? -12.538 9.852 9.958 1.00 86.88 90 LEU A C 1
ATOM 726 O O . LEU A 1 90 ? -11.627 9.839 10.776 1.00 86.88 90 LEU A O 1
ATOM 730 N N . ILE A 1 91 ? -12.426 10.506 8.793 1.00 83.00 91 ILE A N 1
ATOM 731 C CA . ILE A 1 91 ? -11.180 11.167 8.346 1.00 83.00 91 ILE A CA 1
ATOM 732 C C . ILE A 1 91 ? -10.687 12.173 9.388 1.00 83.00 91 ILE A C 1
ATOM 734 O O . ILE A 1 91 ? -9.518 12.155 9.766 1.00 83.00 91 ILE A O 1
ATOM 738 N N . LYS A 1 92 ? -11.576 13.048 9.870 1.00 83.44 92 LYS A N 1
ATOM 739 C CA . LYS A 1 92 ? -11.206 14.126 10.795 1.00 83.44 92 LYS A CA 1
ATOM 740 C C . LYS A 1 92 ? -10.770 13.582 12.157 1.00 83.44 92 LYS A C 1
ATOM 742 O O . LYS A 1 92 ? -9.768 14.040 12.704 1.00 83.44 92 LYS A O 1
ATOM 747 N N . ASP A 1 93 ? -11.509 12.609 12.679 1.00 82.44 93 ASP A N 1
ATOM 748 C CA . ASP A 1 93 ? -11.266 12.043 14.008 1.00 82.44 93 ASP A CA 1
ATOM 749 C C . ASP A 1 93 ? -10.056 11.104 14.009 1.00 82.44 93 ASP A C 1
ATOM 751 O O . ASP A 1 93 ? -9.270 11.103 14.956 1.00 82.44 93 ASP A O 1
ATOM 755 N N . LEU A 1 94 ? -9.856 10.365 12.913 1.00 85.50 94 LEU A N 1
ATOM 756 C CA . LEU A 1 94 ? -8.655 9.575 12.686 1.00 85.50 94 LEU A CA 1
ATOM 757 C C . LEU A 1 94 ? -7.435 10.490 12.553 1.00 85.50 94 LEU A C 1
ATOM 759 O O . LEU A 1 94 ? -6.435 10.247 13.213 1.00 85.50 94 LEU A O 1
ATOM 763 N N . ASN A 1 95 ? -7.514 11.580 11.787 1.00 82.25 95 ASN A N 1
ATOM 764 C CA . ASN A 1 95 ? -6.396 12.517 11.673 1.00 82.25 95 ASN A CA 1
ATOM 765 C C . ASN A 1 95 ? -6.030 13.145 13.027 1.00 82.25 95 ASN A C 1
ATOM 767 O O . ASN A 1 95 ? -4.862 13.190 13.392 1.00 82.25 95 ASN A O 1
ATOM 771 N N . HIS A 1 96 ? -7.028 13.546 13.822 1.00 82.75 96 HIS A N 1
ATOM 772 C CA . HIS A 1 96 ? -6.788 14.055 15.173 1.00 82.75 96 HIS A CA 1
ATOM 773 C C . HIS A 1 96 ? -6.090 13.022 16.069 1.00 82.75 96 HIS A C 1
ATOM 775 O O . HIS A 1 96 ? -5.140 13.363 16.772 1.00 82.75 96 HIS A O 1
ATOM 781 N N . LEU A 1 97 ? -6.534 11.759 16.047 1.00 82.62 97 LEU A N 1
ATOM 782 C CA . LEU A 1 97 ? -5.879 10.667 16.775 1.00 82.62 97 LEU A CA 1
ATOM 783 C C . LEU A 1 97 ? -4.400 10.550 16.376 1.00 82.62 97 LEU A C 1
ATOM 785 O O . LEU A 1 97 ? -3.518 10.471 17.229 1.00 82.62 97 LEU A O 1
ATOM 789 N N . LEU A 1 98 ? -4.146 10.560 15.072 1.00 82.25 98 LEU A N 1
ATOM 790 C CA . LEU A 1 98 ? -2.830 10.357 14.481 1.00 82.25 98 LEU A CA 1
ATOM 791 C C . LEU A 1 98 ? -1.876 11.537 14.692 1.00 82.25 98 LEU A C 1
ATOM 793 O O . LEU A 1 98 ? -0.665 11.332 14.715 1.00 82.25 98 LEU A O 1
ATOM 797 N N . ASP A 1 99 ? -2.394 12.752 14.855 1.00 78.44 99 ASP A N 1
ATOM 798 C CA . ASP A 1 99 ? -1.590 13.943 15.153 1.00 78.44 99 ASP A CA 1
ATOM 799 C C . ASP A 1 99 ? -1.261 14.066 16.651 1.00 78.44 99 ASP A C 1
ATOM 801 O O . ASP A 1 99 ? -0.264 14.682 17.029 1.00 78.44 99 ASP A O 1
ATOM 805 N N . THR A 1 100 ? -2.085 13.473 17.520 1.00 75.06 100 THR A N 1
ATOM 806 C CA . THR A 1 100 ? -1.962 13.599 18.984 1.00 75.06 100 THR A CA 1
ATOM 807 C C . THR A 1 100 ? -1.337 12.387 19.667 1.00 75.06 100 THR A C 1
ATOM 809 O O . THR A 1 100 ? -0.896 12.494 20.812 1.00 75.06 100 THR A O 1
ATOM 812 N N . THR A 1 101 ? -1.263 11.244 18.982 1.00 72.94 101 THR A N 1
ATOM 813 C CA . THR A 1 101 ? -0.855 9.971 19.585 1.00 72.94 101 THR A CA 1
ATOM 814 C C . THR A 1 101 ? 0.406 9.427 18.923 1.00 72.94 101 THR A C 1
ATOM 816 O O . THR A 1 101 ? 0.516 9.383 17.703 1.00 72.94 101 THR A O 1
ATOM 819 N N . THR A 1 102 ? 1.368 8.973 19.730 1.00 74.50 102 THR A N 1
ATOM 820 C CA . THR A 1 102 ? 2.546 8.234 19.248 1.00 74.50 102 THR A CA 1
ATOM 821 C C . THR A 1 102 ? 2.286 6.725 19.280 1.00 74.50 102 THR A C 1
ATOM 823 O O . THR A 1 102 ? 1.457 6.275 20.072 1.00 74.50 102 THR A O 1
ATOM 826 N N . PRO A 1 103 ? 3.012 5.899 18.503 1.00 69.06 103 PRO A N 1
ATOM 827 C CA . PRO A 1 103 ? 2.813 4.447 18.513 1.00 69.06 103 PRO A CA 1
ATOM 828 C C . PRO A 1 103 ? 2.971 3.820 19.903 1.00 69.06 103 PRO A C 1
ATOM 830 O O . PRO A 1 103 ? 2.232 2.906 20.259 1.00 69.06 103 PRO A O 1
ATOM 833 N N . LEU A 1 104 ? 3.884 4.349 20.726 1.00 68.56 104 LEU A N 1
ATOM 834 C CA . LEU A 1 104 ? 4.076 3.903 22.107 1.00 68.56 104 LEU A CA 1
ATOM 835 C C . LEU A 1 104 ? 2.886 4.281 23.002 1.00 68.56 104 LEU A C 1
ATOM 837 O O . LEU A 1 104 ? 2.395 3.447 23.756 1.00 68.56 104 LEU A O 1
ATOM 841 N N . ALA A 1 105 ? 2.388 5.518 22.895 1.00 70.81 105 ALA A N 1
ATOM 842 C CA . ALA A 1 105 ? 1.198 5.947 23.629 1.00 70.81 105 ALA A CA 1
ATOM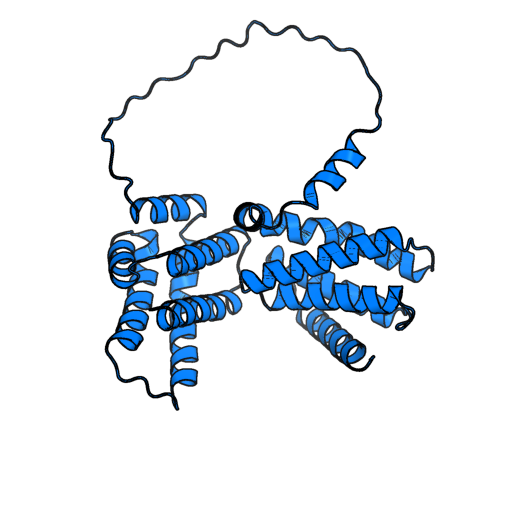 843 C C . ALA A 1 105 ? -0.043 5.144 23.208 1.00 70.81 105 ALA A C 1
ATOM 845 O O . ALA A 1 105 ? -0.859 4.786 24.053 1.00 70.81 105 ALA A O 1
ATOM 846 N N . PHE A 1 106 ? -0.141 4.798 21.922 1.00 77.06 106 PHE A N 1
ATOM 847 C CA . PHE A 1 106 ? -1.215 3.975 21.383 1.00 77.06 106 PHE A CA 1
ATOM 848 C C . PHE A 1 106 ? -1.141 2.524 21.880 1.00 77.06 106 PHE A C 1
ATOM 850 O O . PHE A 1 106 ? -2.152 1.989 22.325 1.00 77.06 106 PHE A O 1
ATOM 857 N N . LYS A 1 107 ? 0.048 1.902 21.898 1.00 74.94 107 LYS A N 1
ATOM 858 C CA . LYS A 1 107 ? 0.251 0.570 22.503 1.00 74.94 107 LYS A CA 1
ATOM 859 C C . LYS A 1 107 ? -0.124 0.571 23.985 1.00 74.94 107 LYS A C 1
ATOM 861 O O . LYS A 1 107 ? -0.923 -0.257 24.402 1.00 74.94 107 LYS A O 1
ATOM 866 N N . ASN A 1 108 ? 0.330 1.567 24.747 1.00 75.62 108 ASN A N 1
ATOM 867 C CA . ASN A 1 108 ? -0.031 1.714 26.161 1.00 75.62 108 ASN A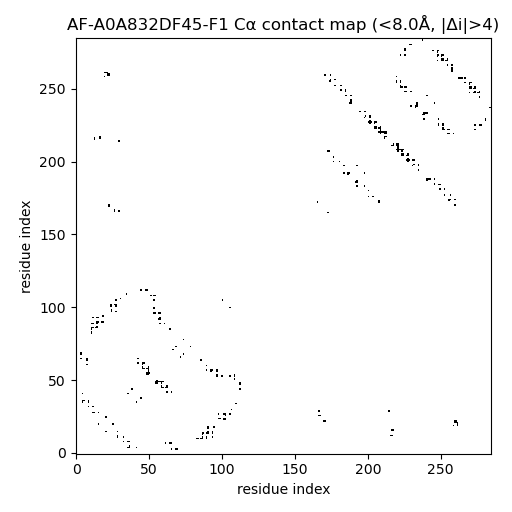 CA 1
ATOM 868 C C . ASN A 1 108 ? -1.542 1.937 26.362 1.00 75.62 108 ASN A C 1
ATOM 870 O O . ASN A 1 108 ? -2.114 1.507 27.361 1.00 75.62 108 ASN A O 1
ATOM 874 N N . ALA A 1 109 ? -2.208 2.630 25.435 1.00 72.94 109 ALA A N 1
ATOM 875 C CA . ALA A 1 109 ? -3.658 2.791 25.442 1.00 72.94 109 ALA A CA 1
ATOM 876 C C . ALA A 1 109 ? -4.382 1.464 25.160 1.00 72.94 109 ALA A C 1
ATOM 878 O O . ALA A 1 109 ? -5.354 1.151 25.842 1.00 72.94 109 ALA A O 1
ATOM 879 N N . LEU A 1 110 ? -3.892 0.657 24.216 1.00 74.06 110 LEU A N 1
ATOM 880 C CA . LEU A 1 110 ? -4.433 -0.677 23.943 1.00 74.06 110 LEU A CA 1
ATOM 881 C C . LEU A 1 110 ? -4.211 -1.646 25.114 1.00 74.06 110 LEU A C 1
ATOM 883 O O . LEU A 1 110 ? -5.118 -2.394 25.468 1.00 74.06 110 LEU A O 1
ATOM 887 N N . GLU A 1 111 ? -3.058 -1.587 25.781 1.00 72.44 111 GLU A N 1
ATOM 888 C CA . GLU A 1 111 ? -2.790 -2.381 26.989 1.00 72.44 111 GLU A CA 1
ATOM 889 C C . GLU A 1 111 ? -3.762 -2.046 28.133 1.00 72.44 111 GLU A C 1
ATOM 891 O O . GLU A 1 111 ? -4.157 -2.927 28.892 1.00 72.44 111 GLU A O 1
ATOM 896 N N . LYS A 1 112 ? -4.239 -0.797 28.227 1.00 68.31 112 LYS A N 1
ATOM 897 C CA . LYS A 1 112 ? -5.287 -0.411 29.190 1.00 68.31 112 LYS A CA 1
ATOM 898 C C . LYS A 1 112 ? -6.669 -0.999 28.864 1.00 68.31 112 LYS A C 1
ATOM 900 O O . LYS A 1 112 ? -7.522 -1.022 29.751 1.00 68.31 112 LYS A O 1
ATOM 905 N N . LEU A 1 113 ? -6.924 -1.444 27.628 1.00 64.44 113 LEU A N 1
ATOM 906 C CA . LEU A 1 113 ? -8.195 -2.081 27.238 1.00 64.44 113 LEU A CA 1
ATOM 907 C C . LEU A 1 113 ? -8.282 -3.527 27.734 1.00 64.44 113 LEU A C 1
ATOM 909 O O . LEU A 1 113 ? -9.357 -3.960 28.165 1.00 64.44 113 LEU A O 1
ATOM 913 N N . HIS A 1 114 ? -7.137 -4.215 27.753 1.00 61.31 114 HIS A N 1
ATOM 914 C CA . HIS A 1 114 ? -6.950 -5.553 28.302 1.00 61.31 114 HIS A CA 1
ATOM 915 C C . HIS A 1 114 ? -6.101 -5.475 29.577 1.00 61.31 114 HIS A C 1
ATOM 917 O O . HIS A 1 114 ? -4.923 -5.837 29.544 1.00 61.31 114 HIS A O 1
ATOM 923 N N . PRO A 1 115 ? -6.654 -5.002 30.712 1.00 51.56 115 PRO A N 1
ATOM 924 C CA . PRO A 1 115 ? -5.950 -5.134 31.973 1.00 51.56 115 PRO A CA 1
ATOM 925 C C . PRO A 1 115 ? -5.693 -6.626 32.183 1.00 51.56 115 PRO A C 1
ATOM 927 O O . PRO A 1 115 ? -6.635 -7.398 32.360 1.00 51.56 115 PRO A O 1
ATOM 930 N N . LYS A 1 116 ? -4.422 -7.038 32.109 1.00 42.56 116 LYS A N 1
ATOM 931 C CA . LYS A 1 116 ? -4.005 -8.324 32.656 1.00 42.56 116 LYS A CA 1
ATOM 932 C C . LYS A 1 116 ? -4.475 -8.318 34.105 1.00 42.56 116 LYS A C 1
ATOM 934 O O . LYS A 1 116 ? -4.085 -7.443 34.880 1.00 42.56 116 LYS A O 1
ATOM 939 N N . GLU A 1 117 ? -5.386 -9.221 34.435 1.00 41.88 117 GLU A N 1
ATOM 940 C CA . GLU A 1 117 ? -5.636 -9.541 35.829 1.00 41.88 117 GLU A CA 1
ATOM 941 C C . GLU A 1 117 ? -4.304 -10.029 36.418 1.00 41.88 117 GLU A C 1
ATOM 943 O O . GLU A 1 117 ? -3.634 -10.866 35.817 1.00 41.88 117 GLU A O 1
ATOM 948 N N . GLU A 1 118 ? -3.948 -9.449 37.570 1.00 36.44 118 GLU A N 1
ATOM 949 C CA . GLU A 1 118 ? -2.727 -9.654 38.370 1.00 36.44 118 GLU A CA 1
ATOM 950 C C . GLU A 1 118 ? -1.482 -8.886 37.864 1.00 36.44 118 GLU A C 1
ATOM 952 O O . GLU A 1 118 ? -1.027 -9.051 36.742 1.00 36.44 118 GLU A O 1
ATOM 957 N N . SER A 1 119 ? -0.842 -7.994 38.623 1.00 31.17 119 SER A N 1
ATOM 958 C CA . SER A 1 119 ? -0.827 -7.771 40.068 1.00 31.17 119 SER A CA 1
ATOM 959 C C . SER A 1 119 ? -0.434 -6.323 40.378 1.00 31.17 119 SER A C 1
ATOM 961 O O . SER A 1 119 ? 0.454 -5.745 39.754 1.00 31.17 119 SER A O 1
ATOM 963 N N . ILE A 1 120 ? -1.089 -5.762 41.391 1.00 43.22 120 ILE A N 1
ATOM 964 C CA . ILE A 1 120 ? -0.667 -4.564 42.114 1.00 43.22 120 ILE A CA 1
ATOM 965 C C . ILE A 1 120 ? 0.785 -4.758 42.552 1.00 43.22 120 ILE A C 1
ATOM 967 O O . ILE A 1 120 ? 1.034 -5.634 43.368 1.00 43.22 120 ILE A O 1
ATOM 971 N N . GLU A 1 121 ? 1.705 -3.909 42.109 1.00 32.50 121 GLU A N 1
ATOM 972 C CA . GLU A 1 121 ? 2.819 -3.510 42.960 1.00 32.50 121 GLU A CA 1
ATOM 973 C C . GLU A 1 121 ? 3.314 -2.109 42.607 1.00 32.50 121 GLU A C 1
ATOM 975 O O . GLU A 1 121 ? 3.274 -1.641 41.470 1.00 32.50 121 GLU A O 1
ATOM 980 N N . LYS A 1 122 ? 3.611 -1.397 43.683 1.00 34.53 122 LYS A N 1
ATOM 981 C CA . LYS A 1 122 ? 3.743 0.045 43.789 1.00 34.53 122 LYS A CA 1
ATOM 982 C C . LYS A 1 122 ? 5.082 0.515 43.237 1.00 34.53 122 LYS A C 1
ATOM 984 O O . LYS A 1 122 ? 6.046 -0.233 43.147 1.00 34.53 122 LYS A O 1
ATOM 989 N N . GLU A 1 123 ? 5.112 1.810 42.956 1.00 37.28 123 GLU A N 1
ATOM 990 C CA . GLU A 1 123 ? 6.305 2.641 42.857 1.00 37.28 123 GLU A CA 1
ATOM 991 C C . GLU A 1 123 ? 7.436 2.205 43.806 1.00 37.28 123 GLU A C 1
ATOM 993 O O . GLU A 1 123 ? 7.263 2.231 45.023 1.00 37.28 123 GLU A O 1
ATOM 998 N N . THR A 1 124 ? 8.629 1.984 43.252 1.00 29.14 124 THR A N 1
ATOM 999 C CA . THR A 1 124 ? 9.874 2.444 43.878 1.00 29.14 124 THR A CA 1
ATOM 1000 C C . THR A 1 124 ? 10.927 2.716 42.811 1.00 29.14 124 THR A C 1
ATOM 1002 O O . THR A 1 124 ? 11.310 1.855 42.025 1.00 29.14 124 THR A O 1
ATOM 1005 N N . LYS A 1 125 ? 11.387 3.968 42.793 1.00 41.00 125 LYS A N 1
ATOM 1006 C CA . LYS A 1 125 ? 12.612 4.408 42.131 1.00 41.00 125 LYS A CA 1
ATOM 1007 C C . LYS A 1 125 ? 13.801 3.746 42.826 1.00 41.00 125 LYS A C 1
ATOM 1009 O O . LYS A 1 125 ? 13.983 3.999 44.012 1.00 41.00 125 LYS A O 1
ATOM 1014 N N . GLU A 1 126 ? 14.650 3.038 42.091 1.00 29.25 126 GLU A N 1
ATOM 1015 C CA . GLU A 1 126 ? 16.055 2.869 42.470 1.00 29.25 126 GLU A CA 1
ATOM 1016 C C . GLU A 1 126 ? 16.956 3.062 41.246 1.00 29.25 126 GLU A C 1
ATOM 1018 O O . GLU A 1 126 ? 16.821 2.410 40.212 1.00 29.25 126 GLU A O 1
ATOM 1023 N N . GLU A 1 127 ? 17.851 4.039 41.371 1.00 30.09 127 GLU A N 1
ATOM 1024 C CA . GLU A 1 127 ? 18.899 4.369 40.416 1.00 30.09 127 GLU A CA 1
ATOM 1025 C C . GLU A 1 127 ? 19.944 3.249 40.391 1.00 30.09 127 GLU A C 1
ATOM 1027 O O . GLU A 1 127 ? 20.645 3.008 41.376 1.00 30.09 127 GLU A O 1
ATOM 1032 N N . ILE A 1 128 ? 20.111 2.590 39.246 1.00 32.41 128 ILE A N 1
ATOM 1033 C CA . ILE A 1 128 ? 21.220 1.657 39.051 1.00 32.41 128 ILE A CA 1
ATOM 1034 C C . ILE A 1 128 ? 22.491 2.477 38.785 1.00 32.41 128 ILE A C 1
ATOM 1036 O O . ILE A 1 128 ? 22.740 2.931 37.668 1.00 32.41 128 ILE A O 1
ATOM 1040 N N . LYS A 1 129 ? 23.328 2.652 39.813 1.00 34.44 129 LYS A N 1
ATOM 1041 C CA . LYS A 1 129 ? 24.734 3.048 39.647 1.00 34.44 129 LYS A CA 1
ATOM 1042 C C . LYS A 1 129 ? 25.520 1.867 39.078 1.00 34.44 129 LYS A C 1
ATOM 1044 O O . LYS A 1 129 ? 25.864 0.946 39.814 1.00 34.44 129 LYS A O 1
ATOM 1049 N N . VAL A 1 130 ? 25.830 1.900 37.783 1.00 35.00 130 VAL A N 1
ATOM 1050 C CA . VAL A 1 130 ? 26.785 0.964 37.170 1.00 35.00 130 VAL A CA 1
ATOM 1051 C C . VAL A 1 130 ? 28.170 1.612 37.141 1.00 35.00 130 VAL A C 1
ATOM 1053 O O . VAL A 1 130 ? 28.399 2.592 36.436 1.00 35.00 130 VAL A O 1
ATOM 1056 N N . ASP A 1 131 ? 29.086 1.062 37.935 1.00 32.66 131 ASP A N 1
ATOM 1057 C CA . ASP A 1 131 ? 30.511 1.397 37.960 1.00 32.66 131 ASP A CA 1
ATOM 1058 C C . ASP A 1 131 ? 31.215 0.813 36.717 1.00 32.66 131 ASP A C 1
ATOM 1060 O O . ASP A 1 131 ? 31.236 -0.400 36.502 1.00 32.66 131 ASP A O 1
ATOM 1064 N N . LEU A 1 132 ? 31.770 1.690 35.874 1.00 42.25 132 LEU A N 1
ATOM 1065 C CA . LEU A 1 132 ? 32.404 1.372 34.585 1.00 42.25 132 LEU A CA 1
ATOM 1066 C C . LEU A 1 132 ? 33.925 1.139 34.677 1.00 42.25 132 LEU A C 1
ATOM 1068 O O . LEU A 1 132 ? 34.617 1.147 33.662 1.00 42.25 132 LEU A O 1
ATOM 1072 N N . SER A 1 133 ? 34.488 0.908 35.862 1.00 34.88 133 SER A N 1
ATOM 1073 C CA . SER A 1 133 ? 35.949 0.866 36.042 1.00 34.88 133 SER A CA 1
ATOM 1074 C C . SER A 1 133 ? 36.641 -0.477 35.733 1.00 34.88 133 SER A C 1
ATOM 1076 O O . SER A 1 133 ? 37.833 -0.630 36.005 1.00 34.88 133 SER A O 1
ATOM 1078 N N . LYS A 1 134 ? 35.965 -1.461 35.117 1.00 41.75 134 LYS A N 1
ATOM 1079 C CA . LYS A 1 134 ? 36.595 -2.746 34.738 1.00 41.75 134 LYS A CA 1
ATOM 1080 C C . LYS A 1 134 ? 36.112 -3.304 33.398 1.00 41.75 134 LYS A C 1
ATOM 1082 O O . LYS A 1 134 ? 35.393 -4.299 33.353 1.00 41.75 134 LYS A O 1
ATOM 1087 N N . ARG A 1 135 ? 36.603 -2.750 32.288 1.00 29.27 135 ARG A N 1
ATOM 1088 C CA . ARG A 1 135 ? 36.748 -3.534 31.051 1.00 29.27 135 ARG A CA 1
ATOM 1089 C C . ARG A 1 135 ? 37.998 -3.100 30.293 1.00 29.27 135 ARG A C 1
ATOM 1091 O O . ARG A 1 135 ? 38.112 -1.954 29.878 1.00 29.27 135 ARG A O 1
ATOM 1098 N N . LYS A 1 136 ? 38.954 -4.027 30.202 1.00 31.70 136 LYS A N 1
ATOM 1099 C CA . LYS A 1 136 ? 40.193 -3.877 29.440 1.00 31.70 136 LYS A CA 1
ATOM 1100 C C . LYS A 1 136 ? 39.863 -3.795 27.951 1.00 31.70 136 LYS A C 1
ATOM 1102 O O . LYS A 1 136 ? 39.018 -4.544 27.465 1.00 31.70 136 LYS A O 1
ATOM 1107 N N . VAL A 1 137 ? 40.523 -2.856 27.289 1.00 31.06 137 VAL A N 1
ATOM 1108 C CA . VAL A 1 137 ? 40.592 -2.715 25.838 1.00 31.06 137 VAL A CA 1
ATOM 1109 C C . VAL A 1 137 ? 41.615 -3.732 25.353 1.00 31.06 137 VAL A C 1
ATOM 1111 O O . VAL A 1 137 ? 42.763 -3.641 25.772 1.00 31.06 137 VAL A O 1
ATOM 1114 N N . ASP A 1 138 ? 41.201 -4.661 24.497 1.00 28.31 138 ASP A N 1
ATOM 1115 C CA . ASP A 1 138 ? 42.121 -5.407 23.641 1.00 28.31 138 ASP A CA 1
ATOM 1116 C C . ASP A 1 138 ? 41.740 -5.087 22.190 1.00 28.31 138 ASP A C 1
ATOM 1118 O O . ASP A 1 138 ? 40.711 -5.524 21.670 1.00 28.31 138 ASP A O 1
ATOM 1122 N N . GLU A 1 139 ? 42.554 -4.232 21.574 1.00 32.84 139 GLU A N 1
ATOM 1123 C CA . GLU A 1 139 ? 42.658 -4.094 20.128 1.00 32.84 139 GLU A CA 1
ATOM 1124 C C . GLU A 1 139 ? 43.510 -5.258 19.618 1.00 32.84 139 GLU A C 1
ATOM 1126 O O . GLU A 1 139 ? 44.668 -5.350 19.999 1.00 32.84 139 GLU A O 1
ATOM 1131 N N . GLU A 1 140 ? 42.963 -6.119 18.754 1.00 29.69 140 GLU A N 1
ATOM 1132 C CA . GLU A 1 140 ? 43.710 -6.708 17.631 1.00 29.69 140 GLU A CA 1
ATOM 1133 C C . GLU A 1 140 ? 42.772 -7.442 16.644 1.00 29.69 140 GLU A C 1
ATOM 1135 O O . GLU A 1 140 ? 42.225 -8.507 16.907 1.00 29.69 140 GLU A O 1
ATOM 1140 N N . ILE A 1 141 ? 42.551 -6.778 15.502 1.00 33.31 141 ILE A N 1
ATOM 1141 C CA . ILE A 1 141 ? 42.614 -7.287 14.119 1.00 33.31 141 ILE A CA 1
ATOM 1142 C C . ILE A 1 141 ? 42.129 -8.732 13.877 1.00 33.31 141 ILE A C 1
ATOM 1144 O O . ILE A 1 141 ? 42.884 -9.669 14.090 1.00 33.31 141 ILE A O 1
ATOM 1148 N N . PHE A 1 142 ? 40.969 -8.911 13.222 1.00 28.45 142 PHE A N 1
ATOM 1149 C CA . PHE A 1 142 ? 40.741 -10.067 12.334 1.00 28.45 142 PHE A CA 1
ATOM 1150 C C . PHE A 1 142 ? 39.699 -9.776 11.227 1.00 28.45 142 PHE A C 1
ATOM 1152 O O . PHE A 1 142 ? 38.508 -9.611 11.472 1.00 28.45 142 PHE A O 1
ATOM 1159 N N . LEU A 1 143 ? 40.222 -9.645 10.003 1.00 31.45 143 LEU A N 1
ATOM 1160 C CA . LEU A 1 143 ? 39.718 -10.101 8.695 1.00 31.45 143 LEU A CA 1
ATOM 1161 C C . LEU A 1 143 ? 38.202 -10.398 8.530 1.00 31.45 143 LEU A C 1
ATOM 1163 O O . LEU A 1 143 ? 37.674 -11.350 9.096 1.00 31.45 143 LEU A O 1
ATOM 1167 N N . LYS A 1 144 ? 37.539 -9.687 7.598 1.00 40.09 144 LYS A N 1
ATOM 1168 C CA . LYS A 1 144 ? 36.379 -10.217 6.830 1.00 40.09 144 LYS A CA 1
ATOM 1169 C C . LYS A 1 144 ? 36.829 -11.506 6.111 1.00 40.09 144 LYS A C 1
ATOM 1171 O O . LYS A 1 144 ? 37.946 -11.460 5.588 1.00 40.09 144 LYS A O 1
ATOM 1176 N N . PRO A 1 145 ? 36.029 -12.596 5.990 1.00 45.66 145 PRO A N 1
ATOM 1177 C CA . PRO A 1 145 ? 34.712 -12.609 5.319 1.00 45.66 145 PRO A CA 1
ATOM 1178 C C . PRO A 1 145 ? 33.693 -13.677 5.842 1.00 45.66 145 PRO A C 1
ATOM 1180 O O . PRO A 1 145 ? 33.945 -14.367 6.817 1.00 45.66 145 PRO A O 1
ATOM 1183 N N . GLU A 1 146 ? 32.540 -13.808 5.161 1.00 35.12 146 GLU A N 1
ATOM 1184 C CA . GLU A 1 146 ? 31.569 -14.943 5.167 1.00 35.12 146 GLU A CA 1
ATOM 1185 C C . GLU A 1 146 ? 30.331 -14.964 6.091 1.00 35.12 146 GLU A C 1
ATOM 1187 O O . GLU A 1 146 ? 29.470 -15.823 5.904 1.00 35.12 146 GLU A O 1
ATOM 1192 N N . THR A 1 147 ? 30.096 -13.997 6.978 1.00 40.56 147 THR A N 1
ATOM 1193 C CA . THR A 1 147 ? 28.859 -13.991 7.803 1.00 40.56 147 THR A CA 1
ATOM 1194 C C . THR A 1 147 ? 27.650 -13.287 7.167 1.00 40.56 147 THR A C 1
ATOM 1196 O O . THR A 1 147 ? 26.526 -13.450 7.644 1.00 40.56 147 THR A O 1
ATOM 1199 N N . GLU A 1 148 ? 27.827 -12.555 6.061 1.00 40.06 148 GLU A N 1
ATOM 1200 C CA . GLU A 1 148 ? 26.726 -11.829 5.399 1.00 40.06 148 GLU A CA 1
ATOM 1201 C C . GLU A 1 148 ? 25.809 -12.742 4.565 1.00 40.06 148 GLU A C 1
ATOM 1203 O O . GLU A 1 148 ? 24.599 -12.534 4.555 1.00 40.06 148 GLU A O 1
ATOM 1208 N N . LYS A 1 149 ? 26.326 -13.830 3.974 1.00 39.56 149 LYS A N 1
ATOM 1209 C CA . LYS A 1 149 ? 25.505 -14.776 3.185 1.00 39.56 149 LYS A CA 1
ATOM 1210 C C . LYS A 1 149 ? 24.570 -15.641 4.040 1.00 39.56 149 LYS A C 1
ATOM 1212 O O . LYS A 1 149 ? 23.578 -16.165 3.542 1.00 39.56 149 LYS A O 1
ATOM 1217 N N . ILE A 1 150 ? 24.875 -15.801 5.329 1.00 33.53 150 ILE A N 1
ATOM 1218 C CA . ILE A 1 150 ? 24.093 -16.648 6.244 1.00 33.53 150 ILE A CA 1
ATOM 1219 C C . ILE A 1 150 ? 22.878 -15.883 6.792 1.00 33.53 150 ILE A C 1
ATOM 1221 O O . ILE A 1 150 ? 21.829 -16.483 7.011 1.00 33.53 150 ILE A O 1
ATOM 1225 N N . LYS A 1 151 ? 22.959 -14.549 6.916 1.00 42.56 151 LYS A N 1
ATOM 1226 C CA . LYS A 1 151 ? 21.811 -13.725 7.333 1.00 42.56 151 LYS A CA 1
ATOM 1227 C C . LYS A 1 151 ? 20.722 -13.607 6.265 1.00 42.56 151 LYS A C 1
ATOM 1229 O O . LYS A 1 151 ? 19.567 -13.423 6.625 1.00 42.56 151 LYS A O 1
ATOM 1234 N N . GLU A 1 152 ? 21.051 -13.756 4.982 1.00 40.62 152 GLU A N 1
ATOM 1235 C CA . GLU A 1 152 ? 20.042 -13.752 3.910 1.00 40.62 152 GLU A CA 1
ATOM 1236 C C . GLU A 1 152 ? 19.255 -15.065 3.815 1.00 40.62 152 GLU A C 1
ATOM 1238 O O . GLU A 1 152 ? 18.082 -15.041 3.450 1.00 40.62 152 GLU A O 1
ATOM 1243 N N . LYS A 1 153 ? 19.846 -16.206 4.202 1.00 40.50 153 LYS A N 1
ATOM 1244 C CA . LYS A 1 153 ? 19.151 -17.505 4.173 1.00 40.50 153 LYS A CA 1
ATOM 1245 C C . LYS A 1 153 ? 18.105 -17.676 5.274 1.00 40.50 153 LYS A C 1
ATOM 1247 O O . LYS A 1 153 ? 17.122 -18.366 5.050 1.00 40.50 153 LYS A O 1
ATOM 1252 N N . ILE A 1 154 ? 18.283 -17.035 6.427 1.00 34.84 154 ILE A N 1
ATOM 1253 C CA . ILE A 1 154 ? 17.392 -17.222 7.588 1.00 34.84 154 ILE A CA 1
ATOM 1254 C C . ILE A 1 154 ? 16.081 -16.423 7.450 1.00 34.84 154 ILE A C 1
ATOM 1256 O O . ILE A 1 154 ? 15.100 -16.726 8.110 1.00 34.84 154 ILE A O 1
ATOM 1260 N N . ILE A 1 155 ? 16.007 -15.432 6.556 1.00 41.16 155 ILE A N 1
ATOM 1261 C CA . ILE A 1 155 ? 14.811 -14.576 6.418 1.00 41.16 155 ILE A CA 1
ATOM 1262 C C . ILE A 1 155 ? 13.710 -15.245 5.563 1.00 41.16 155 ILE A C 1
ATOM 1264 O O . ILE A 1 155 ? 12.598 -14.734 5.472 1.00 41.16 155 ILE A O 1
ATOM 1268 N N . LEU A 1 156 ? 13.995 -16.380 4.914 1.00 44.56 156 LEU A N 1
ATOM 1269 C CA . LEU A 1 156 ? 13.114 -16.971 3.899 1.00 44.56 156 LEU A CA 1
ATOM 1270 C C . LEU A 1 156 ? 12.276 -18.170 4.360 1.00 44.56 156 LEU A C 1
ATOM 1272 O O . LEU A 1 156 ? 11.491 -18.670 3.556 1.00 44.56 156 LEU A O 1
ATOM 1276 N N . GLU A 1 157 ? 12.399 -18.600 5.612 1.00 38.06 157 GLU A N 1
ATOM 1277 C CA . GLU A 1 157 ? 11.667 -19.745 6.159 1.00 38.06 157 GLU A CA 1
ATOM 1278 C C . GLU A 1 157 ? 11.120 -19.371 7.539 1.00 38.06 157 GLU A C 1
ATOM 1280 O O . GLU A 1 157 ? 11.815 -19.547 8.524 1.00 38.06 157 GLU A O 1
ATOM 1285 N N . ASP A 1 158 ? 9.938 -18.745 7.580 1.00 34.81 158 ASP A N 1
ATOM 1286 C CA . ASP A 1 158 ? 8.922 -18.908 8.639 1.00 34.81 158 ASP A CA 1
ATOM 1287 C C . ASP A 1 158 ? 7.733 -17.974 8.337 1.00 34.81 158 ASP A C 1
ATOM 1289 O O . ASP A 1 158 ? 7.764 -16.758 8.551 1.00 34.81 158 ASP A O 1
ATOM 1293 N N . GLU A 1 159 ? 6.673 -18.551 7.761 1.00 41.56 159 GLU A N 1
ATOM 1294 C CA . GLU A 1 159 ? 5.504 -17.840 7.218 1.00 41.56 159 GLU A CA 1
ATOM 1295 C C . GLU A 1 159 ? 4.433 -17.443 8.256 1.00 41.56 159 GLU A C 1
ATOM 1297 O O . GLU A 1 159 ? 3.355 -17.027 7.849 1.00 41.56 159 GLU A O 1
ATOM 1302 N N . ASN A 1 160 ? 4.682 -17.499 9.572 1.00 42.53 160 ASN A N 1
ATOM 1303 C CA . ASN A 1 160 ? 3.637 -17.150 10.559 1.00 42.53 160 ASN A CA 1
ATOM 1304 C C . ASN A 1 160 ? 4.017 -16.152 11.671 1.00 42.53 160 ASN A C 1
ATOM 1306 O O . ASN A 1 160 ? 3.103 -15.584 12.260 1.00 42.53 160 ASN A O 1
ATOM 1310 N N . ASP A 1 161 ? 5.298 -15.834 11.898 1.00 41.81 161 ASP A N 1
ATOM 1311 C CA . ASP A 1 161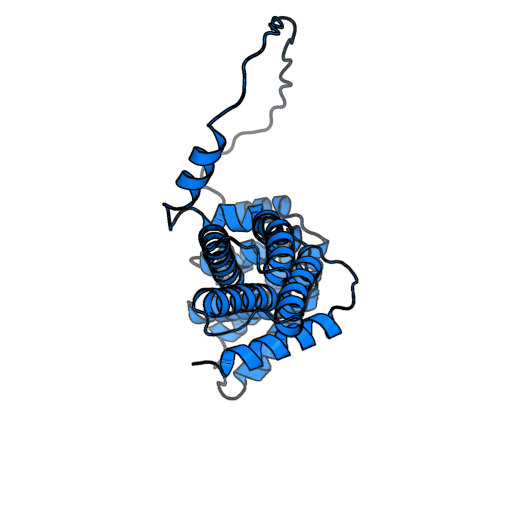 ? 5.709 -14.963 13.025 1.00 41.81 161 ASP A CA 1
ATOM 1312 C C . ASP A 1 161 ? 6.138 -13.532 12.621 1.00 41.81 161 ASP A C 1
ATOM 1314 O O . ASP A 1 161 ? 6.514 -12.714 13.460 1.00 41.81 161 ASP A O 1
ATOM 1318 N N . ASN A 1 162 ? 6.071 -13.178 11.333 1.00 54.94 162 ASN A N 1
ATOM 1319 C CA . ASN A 1 162 ? 6.691 -11.948 10.813 1.00 54.94 162 ASN A CA 1
ATOM 1320 C C . ASN A 1 162 ? 5.761 -10.734 10.641 1.00 54.94 162 ASN A C 1
ATOM 1322 O O . ASN A 1 162 ? 6.237 -9.663 10.266 1.00 54.94 162 ASN A O 1
ATOM 1326 N N . GLU A 1 163 ? 4.458 -10.839 10.905 1.00 53.97 163 GLU A N 1
ATOM 1327 C CA . GLU A 1 163 ? 3.525 -9.732 10.623 1.00 53.97 163 GLU A CA 1
ATOM 1328 C C . GLU A 1 163 ? 3.698 -8.555 11.581 1.00 53.97 163 GLU A C 1
ATOM 1330 O O . GLU A 1 163 ? 3.744 -7.400 11.157 1.00 53.97 163 GLU A O 1
ATOM 1335 N N . GLU A 1 164 ? 3.874 -8.843 12.866 1.00 52.78 164 GLU A N 1
ATOM 1336 C CA . GLU A 1 164 ? 4.031 -7.824 13.902 1.00 52.78 164 GLU A CA 1
ATOM 1337 C C . GLU A 1 164 ? 5.389 -7.108 13.782 1.00 52.78 164 GLU A C 1
ATOM 1339 O O . GLU A 1 164 ? 5.471 -5.882 13.884 1.00 52.78 164 GLU A O 1
ATOM 1344 N N . SER A 1 165 ? 6.444 -7.858 13.437 1.00 58.31 165 SER A N 1
ATOM 1345 C CA . SER A 1 165 ? 7.775 -7.324 13.110 1.00 58.31 165 SER A CA 1
ATOM 1346 C C . SER A 1 165 ? 7.773 -6.496 11.818 1.00 58.31 165 SER A C 1
ATOM 1348 O O . SER A 1 165 ? 8.435 -5.454 11.733 1.00 58.31 165 SER A O 1
ATOM 1350 N N . PHE A 1 166 ? 7.002 -6.918 10.810 1.00 61.00 166 PHE A N 1
ATOM 1351 C CA . PHE A 1 166 ? 6.871 -6.185 9.556 1.00 61.00 166 PHE A CA 1
ATOM 1352 C C . PHE A 1 166 ? 6.137 -4.857 9.742 1.00 61.00 166 PHE A C 1
ATOM 1354 O O . PHE A 1 166 ? 6.574 -3.864 9.170 1.00 61.00 166 PHE A O 1
ATOM 1361 N N . ILE A 1 167 ? 5.080 -4.810 10.560 1.00 60.34 167 ILE A N 1
ATOM 1362 C CA . ILE A 1 167 ? 4.360 -3.566 10.877 1.00 60.34 167 ILE A CA 1
ATOM 1363 C C . ILE A 1 167 ? 5.291 -2.570 11.584 1.00 60.34 167 ILE A C 1
ATOM 1365 O O . ILE A 1 167 ? 5.350 -1.408 11.188 1.00 60.34 167 ILE A O 1
ATOM 1369 N N . GLN A 1 168 ? 6.073 -3.028 12.568 1.00 63.34 168 GLN A N 1
ATOM 1370 C CA . GLN A 1 168 ? 7.023 -2.174 13.296 1.00 63.34 168 GLN A CA 1
ATOM 1371 C C . GLN A 1 168 ? 8.137 -1.614 12.397 1.00 63.34 168 GLN A C 1
ATOM 1373 O O . GLN A 1 168 ? 8.600 -0.495 12.603 1.00 63.34 168 GLN A O 1
ATOM 1378 N N . ASN A 1 169 ? 8.555 -2.373 11.381 1.00 72.50 169 ASN A N 1
ATOM 1379 C CA . ASN A 1 169 ? 9.636 -1.998 10.466 1.00 72.50 169 ASN A CA 1
ATOM 1380 C C . ASN A 1 169 ? 9.148 -1.696 9.042 1.00 72.50 169 ASN A C 1
ATOM 1382 O O . ASN A 1 169 ? 9.933 -1.791 8.094 1.00 72.50 169 ASN A O 1
ATOM 1386 N N . PHE A 1 170 ? 7.872 -1.335 8.877 1.00 78.44 170 PHE A N 1
ATOM 1387 C CA . PHE A 1 170 ? 7.216 -1.231 7.572 1.00 78.44 170 PHE A CA 1
ATOM 1388 C C . PHE A 1 170 ? 7.978 -0.309 6.615 1.00 78.44 170 PHE A C 1
ATOM 1390 O O . PHE A 1 170 ? 8.367 -0.727 5.526 1.00 78.44 170 PHE A O 1
ATOM 1397 N N . GLU A 1 171 ? 8.284 0.919 7.044 1.00 74.00 171 GLU A N 1
ATOM 1398 C CA . GLU A 1 171 ? 9.037 1.884 6.234 1.00 74.00 171 GLU A CA 1
ATOM 1399 C C . GLU A 1 171 ? 10.405 1.334 5.823 1.00 74.00 171 GLU A C 1
ATOM 1401 O O . GLU A 1 171 ? 10.766 1.371 4.646 1.00 74.00 171 GLU A O 1
ATOM 1406 N N . THR A 1 172 ? 11.161 0.786 6.774 1.00 81.00 172 THR A N 1
ATOM 1407 C CA . THR A 1 172 ? 12.493 0.240 6.505 1.00 81.00 172 THR A CA 1
ATOM 1408 C C . THR A 1 172 ? 12.419 -0.906 5.499 1.00 81.00 172 THR A C 1
ATOM 1410 O O . THR A 1 172 ? 13.187 -0.926 4.539 1.00 81.00 172 THR A O 1
ATOM 1413 N N . ASN A 1 173 ? 11.473 -1.830 5.667 1.00 84.06 173 ASN A N 1
ATOM 1414 C CA . ASN A 1 173 ? 11.311 -2.996 4.799 1.00 84.06 173 ASN A CA 1
ATOM 1415 C C . ASN A 1 173 ? 10.866 -2.620 3.380 1.00 84.06 173 ASN A C 1
ATOM 1417 O O . ASN A 1 173 ? 11.366 -3.191 2.406 1.00 84.06 173 ASN A O 1
ATOM 1421 N N . ILE A 1 174 ? 9.979 -1.631 3.256 1.00 87.50 174 ILE A N 1
ATOM 1422 C CA . ILE A 1 174 ? 9.484 -1.123 1.973 1.00 87.50 174 ILE A CA 1
ATOM 1423 C C . ILE A 1 174 ? 10.557 -0.309 1.240 1.00 87.50 174 ILE A C 1
ATOM 1425 O O . ILE A 1 174 ? 10.727 -0.459 0.029 1.00 87.50 174 ILE A O 1
ATOM 1429 N N . LEU A 1 175 ? 11.324 0.521 1.956 1.00 87.88 175 LEU A N 1
ATOM 1430 C CA . LEU A 1 175 ? 12.331 1.401 1.356 1.00 87.88 175 LEU A CA 1
ATOM 1431 C C . LEU A 1 175 ? 13.670 0.712 1.073 1.00 87.88 175 LEU A C 1
ATOM 1433 O O . LEU A 1 175 ? 14.363 1.107 0.130 1.00 87.88 175 LEU A O 1
ATOM 1437 N N . ARG A 1 176 ? 14.049 -0.304 1.859 1.00 90.56 176 ARG A N 1
ATOM 1438 C CA . ARG A 1 176 ? 15.320 -1.036 1.718 1.00 90.56 176 ARG A CA 1
ATOM 1439 C C . ARG A 1 176 ? 15.607 -1.494 0.279 1.00 90.56 176 ARG A C 1
ATOM 1441 O O . ARG A 1 176 ? 16.712 -1.219 -0.190 1.00 90.56 176 ARG A O 1
ATOM 1448 N N . PRO A 1 177 ? 14.677 -2.145 -0.448 1.00 90.44 177 PRO A N 1
ATOM 1449 C CA . PRO A 1 177 ? 14.966 -2.640 -1.793 1.00 90.44 177 PRO A CA 1
ATOM 1450 C C . PRO A 1 177 ? 14.948 -1.557 -2.881 1.00 90.44 177 PRO A C 1
ATOM 1452 O O . PRO A 1 177 ? 15.419 -1.819 -3.982 1.00 90.44 177 PRO A O 1
ATOM 1455 N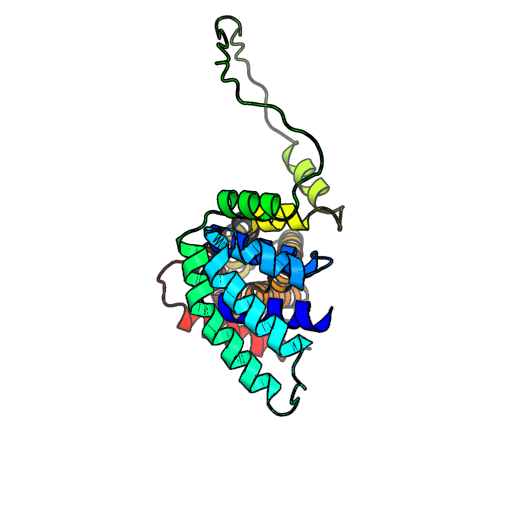 N . ILE A 1 178 ? 14.451 -0.343 -2.610 1.00 90.75 178 ILE A N 1
ATOM 1456 C CA . ILE A 1 178 ? 14.230 0.678 -3.647 1.00 90.75 178 ILE A CA 1
ATOM 1457 C C . ILE A 1 178 ? 15.535 1.138 -4.301 1.00 90.75 178 ILE A C 1
ATOM 1459 O O . ILE A 1 178 ? 15.641 1.169 -5.525 1.00 90.75 178 ILE A O 1
ATOM 1463 N N . LYS A 1 179 ? 16.538 1.502 -3.494 1.00 90.00 179 LYS A N 1
ATOM 1464 C CA . LYS A 1 179 ? 17.814 2.017 -4.012 1.00 90.00 179 LYS A CA 1
ATOM 1465 C C . LYS A 1 179 ? 18.609 0.940 -4.770 1.00 90.00 179 LYS A C 1
ATOM 1467 O O . LYS A 1 179 ? 19.060 1.243 -5.872 1.00 90.00 179 LYS A O 1
ATOM 1472 N N . PRO A 1 180 ? 18.774 -0.290 -4.242 1.00 91.44 180 PRO A N 1
ATOM 1473 C CA . PRO A 1 180 ? 19.375 -1.386 -5.001 1.00 91.44 180 PRO A CA 1
ATOM 1474 C C . PRO A 1 180 ? 18.629 -1.686 -6.309 1.00 91.44 180 PRO A C 1
ATOM 1476 O O . PRO A 1 180 ? 19.261 -1.835 -7.352 1.00 91.44 180 PRO A O 1
ATOM 1479 N N . LEU A 1 181 ? 17.292 -1.676 -6.286 1.00 92.38 181 LEU A N 1
ATOM 1480 C CA . LEU A 1 181 ? 16.501 -1.918 -7.487 1.00 92.38 181 LEU A CA 1
ATOM 1481 C C . LEU A 1 181 ? 16.692 -0.817 -8.542 1.00 92.38 181 LEU A C 1
ATOM 1483 O O . LEU A 1 181 ? 16.850 -1.140 -9.713 1.00 92.38 181 LEU A O 1
ATOM 1487 N N . ASP A 1 182 ? 16.741 0.468 -8.176 1.00 91.56 182 ASP A N 1
ATOM 1488 C CA . ASP A 1 182 ? 17.004 1.542 -9.153 1.00 91.56 182 ASP A CA 1
ATOM 1489 C C . ASP A 1 182 ? 18.378 1.395 -9.837 1.00 91.56 182 ASP A C 1
ATOM 1491 O O . ASP A 1 182 ? 18.515 1.646 -11.040 1.00 91.56 182 ASP A O 1
ATOM 1495 N N . VAL A 1 183 ? 19.387 0.911 -9.102 1.00 90.44 183 VAL A N 1
ATOM 1496 C CA . VAL A 1 183 ? 20.697 0.567 -9.677 1.00 90.44 183 VAL A CA 1
ATOM 1497 C C . VAL A 1 183 ? 20.561 -0.583 -10.677 1.00 90.44 183 VAL A C 1
ATOM 1499 O O . VAL A 1 183 ? 21.026 -0.452 -11.810 1.00 90.44 183 VAL A O 1
ATOM 1502 N N . MET A 1 184 ? 19.859 -1.659 -10.314 1.00 90.56 184 MET A N 1
ATOM 1503 C CA . MET A 1 184 ? 19.595 -2.780 -11.221 1.00 90.56 184 MET A CA 1
ATOM 1504 C C . MET A 1 184 ? 18.833 -2.324 -12.480 1.00 90.56 184 MET A C 1
ATOM 1506 O O . MET A 1 184 ? 19.204 -2.695 -13.589 1.00 90.56 184 MET A O 1
ATOM 1510 N N . LEU A 1 185 ? 17.822 -1.454 -12.350 1.00 89.94 185 LEU A N 1
ATOM 1511 C CA . LEU A 1 185 ? 17.074 -0.885 -13.483 1.00 89.94 185 LEU A CA 1
ATOM 1512 C C . LEU A 1 185 ? 17.957 -0.036 -14.409 1.00 89.94 185 LEU A C 1
ATOM 1514 O O . LEU A 1 185 ? 17.776 -0.034 -15.631 1.00 89.94 185 LEU A O 1
ATOM 1518 N N . LYS A 1 186 ? 18.937 0.681 -13.850 1.00 86.38 186 LYS A N 1
ATOM 1519 C CA . LYS A 1 186 ? 19.929 1.411 -14.644 1.00 86.38 186 LYS A CA 1
ATOM 1520 C C . LYS A 1 186 ? 20.811 0.452 -15.446 1.00 86.38 186 LYS A C 1
ATOM 1522 O O . LYS A 1 186 ? 21.053 0.711 -16.621 1.00 86.38 186 LYS A O 1
ATOM 1527 N N . ASN A 1 187 ? 21.236 -0.655 -14.845 1.00 85.50 187 ASN A N 1
ATOM 1528 C CA . ASN A 1 187 ? 22.075 -1.660 -15.502 1.00 85.50 187 ASN A CA 1
ATOM 1529 C C . ASN A 1 187 ? 21.292 -2.467 -16.556 1.00 85.50 187 ASN A C 1
ATOM 1531 O O . ASN A 1 187 ? 21.801 -2.739 -17.643 1.00 85.50 187 ASN A O 1
ATOM 1535 N N . LEU A 1 188 ? 20.000 -2.703 -16.306 1.00 82.19 188 LEU A N 1
ATOM 1536 C CA . LEU A 1 188 ? 19.053 -3.292 -17.254 1.00 82.19 188 LEU A CA 1
ATOM 1537 C C . LEU A 1 188 ? 18.990 -2.512 -18.580 1.00 82.19 188 LEU A C 1
ATOM 1539 O O . LEU A 1 188 ? 18.876 -3.110 -19.647 1.00 82.19 188 LEU A O 1
ATOM 1543 N N . SER A 1 189 ? 19.123 -1.179 -18.519 1.00 71.62 189 SER A N 1
ATOM 1544 C CA . SER A 1 189 ? 19.171 -0.309 -19.709 1.00 71.62 189 SER A CA 1
ATOM 1545 C C . SER A 1 189 ? 20.396 -0.573 -20.591 1.00 71.62 189 SER A C 1
ATOM 1547 O O . SER A 1 189 ? 20.357 -0.304 -21.789 1.00 71.62 189 SER A O 1
ATOM 1549 N N . ASN A 1 190 ? 21.475 -1.090 -20.000 1.00 75.69 190 ASN A N 1
ATOM 1550 C CA . ASN A 1 190 ? 22.753 -1.358 -20.657 1.00 75.69 190 ASN A CA 1
ATOM 1551 C C . ASN A 1 190 ? 22.924 -2.843 -21.030 1.00 75.69 190 ASN A C 1
ATOM 1553 O O . ASN A 1 190 ? 24.008 -3.232 -21.454 1.00 75.69 190 ASN A O 1
ATOM 1557 N N . ALA A 1 191 ? 21.869 -3.657 -20.875 1.00 70.19 191 ALA A N 1
ATOM 1558 C CA . ALA A 1 191 ? 21.872 -5.111 -21.078 1.00 70.19 191 ALA A CA 1
ATOM 1559 C C . ALA A 1 191 ? 22.878 -5.891 -20.203 1.00 70.19 191 ALA A C 1
ATOM 1561 O O . ALA A 1 191 ? 23.202 -7.036 -20.511 1.00 70.19 191 ALA A O 1
ATOM 1562 N N . ASP A 1 192 ? 23.325 -5.292 -19.100 1.00 69.81 192 ASP A N 1
ATOM 1563 C CA . ASP A 1 192 ? 24.251 -5.886 -18.136 1.00 69.81 192 ASP A CA 1
ATOM 1564 C C . ASP A 1 192 ? 23.480 -6.180 -16.845 1.00 69.81 192 ASP A C 1
ATOM 1566 O O . ASP A 1 192 ? 23.295 -5.296 -16.012 1.00 69.81 192 ASP A O 1
ATOM 1570 N N . PHE A 1 193 ? 22.890 -7.371 -16.721 1.00 71.25 193 PHE A N 1
ATOM 1571 C CA . PHE A 1 193 ? 22.107 -7.719 -15.534 1.00 71.25 193 PHE A CA 1
ATOM 1572 C C . PHE A 1 193 ? 22.130 -9.213 -15.223 1.00 71.25 193 PHE A C 1
ATOM 1574 O O . PHE A 1 193 ? 22.181 -10.057 -16.121 1.00 71.25 193 PHE A O 1
ATOM 1581 N N . ASP A 1 194 ? 22.033 -9.518 -13.931 1.00 79.62 194 ASP A N 1
ATOM 1582 C CA . ASP A 1 194 ? 21.949 -10.876 -13.413 1.00 79.62 194 ASP A CA 1
ATOM 1583 C C . ASP A 1 194 ? 20.485 -11.318 -13.230 1.00 79.62 194 ASP A C 1
ATOM 1585 O O . ASP A 1 194 ? 19.643 -10.620 -12.655 1.00 79.62 194 ASP A O 1
ATOM 1589 N N . TYR A 1 195 ? 20.170 -12.510 -13.737 1.00 80.69 195 TYR A N 1
ATOM 1590 C CA . TYR A 1 195 ? 18.847 -13.117 -13.613 1.00 80.69 195 TYR A CA 1
ATOM 1591 C C . TYR A 1 195 ? 18.563 -13.616 -12.188 1.00 80.69 195 TYR A C 1
ATOM 1593 O O . TYR A 1 195 ? 17.389 -13.673 -11.799 1.00 80.69 195 TYR A O 1
ATOM 1601 N N . GLU A 1 196 ? 19.586 -13.977 -11.406 1.00 83.06 196 GLU A N 1
ATOM 1602 C CA . GLU A 1 196 ? 19.405 -14.350 -9.997 1.00 83.06 196 GLU A CA 1
ATOM 1603 C C . GLU A 1 196 ? 19.051 -13.122 -9.154 1.00 83.06 196 GLU A C 1
ATOM 1605 O O . GLU A 1 196 ? 18.041 -13.140 -8.445 1.00 83.06 196 GLU A O 1
ATOM 1610 N N . GLU A 1 197 ? 19.785 -12.019 -9.328 1.00 86.25 197 GLU A N 1
ATOM 1611 C CA . GLU A 1 197 ? 19.471 -10.724 -8.714 1.00 86.25 197 GLU A CA 1
ATOM 1612 C C . GLU A 1 197 ? 18.052 -10.240 -9.072 1.00 86.25 197 GLU A C 1
ATOM 1614 O O . GLU A 1 197 ? 17.268 -9.869 -8.198 1.00 86.25 197 GLU A O 1
ATOM 1619 N N . MET A 1 198 ? 17.644 -10.328 -10.341 1.00 89.44 198 MET A N 1
ATOM 1620 C CA . MET A 1 198 ? 16.272 -9.975 -10.733 1.00 89.44 198 MET A CA 1
ATOM 1621 C C . MET A 1 198 ? 15.220 -10.844 -10.026 1.00 89.44 198 MET A C 1
ATOM 1623 O O . MET A 1 198 ? 14.143 -10.366 -9.665 1.00 89.44 198 MET A O 1
ATOM 1627 N N . SER A 1 199 ? 15.518 -12.128 -9.818 1.00 91.12 199 SER A N 1
ATOM 1628 C CA . SER A 1 199 ? 14.603 -13.064 -9.158 1.00 91.12 199 SER A CA 1
ATOM 1629 C C . SER A 1 199 ? 14.407 -12.737 -7.681 1.00 91.12 199 SER A C 1
ATOM 1631 O O . SER A 1 199 ? 13.285 -12.855 -7.181 1.00 91.12 199 SER A O 1
ATOM 1633 N N . SER A 1 200 ? 15.464 -12.299 -6.994 1.00 91.75 200 SER A N 1
ATOM 1634 C CA . SER A 1 200 ? 15.367 -11.876 -5.597 1.00 91.75 200 SER A CA 1
ATOM 1635 C C . SER A 1 200 ? 14.506 -10.615 -5.467 1.00 91.75 200 SER A C 1
ATOM 1637 O O . SER A 1 200 ? 13.597 -10.585 -4.635 1.00 91.75 200 SER A O 1
ATOM 1639 N N . PHE A 1 201 ? 14.680 -9.627 -6.356 1.00 93.44 201 PHE A N 1
ATOM 1640 C CA . PHE A 1 201 ? 13.837 -8.428 -6.375 1.00 93.44 201 PHE A CA 1
ATOM 1641 C C . PHE A 1 201 ? 12.373 -8.728 -6.692 1.00 93.44 201 PHE A C 1
ATOM 1643 O O . PHE A 1 201 ? 11.498 -8.138 -6.062 1.00 93.44 201 PHE A O 1
ATOM 1650 N N . ILE A 1 202 ? 12.083 -9.655 -7.614 1.00 94.19 202 ILE A N 1
ATOM 1651 C CA . ILE A 1 202 ? 10.704 -10.093 -7.887 1.00 94.19 202 ILE A CA 1
ATOM 1652 C C . ILE A 1 202 ? 10.051 -10.623 -6.607 1.00 94.19 202 ILE A C 1
ATOM 1654 O O . ILE A 1 202 ? 8.937 -10.209 -6.282 1.00 94.19 202 ILE A O 1
ATOM 1658 N N . LYS A 1 203 ? 10.746 -11.497 -5.866 1.00 93.94 203 LYS A N 1
ATOM 1659 C CA . LYS A 1 203 ? 10.230 -12.066 -4.615 1.00 93.94 203 LYS A CA 1
ATOM 1660 C C . LYS A 1 203 ? 9.977 -10.976 -3.574 1.00 93.94 203 LYS A C 1
ATOM 1662 O O . LYS A 1 203 ? 8.855 -10.846 -3.098 1.00 93.94 203 LYS A O 1
ATOM 1667 N N . VAL A 1 204 ? 10.980 -10.138 -3.300 1.00 93.25 204 VAL A N 1
ATOM 1668 C CA . VAL A 1 204 ? 10.875 -9.052 -2.309 1.00 93.25 204 VAL A CA 1
ATOM 1669 C C . VAL A 1 204 ? 9.741 -8.081 -2.648 1.00 93.25 204 VAL A C 1
ATOM 1671 O O . VAL A 1 204 ? 8.979 -7.694 -1.768 1.00 93.25 204 VAL A O 1
ATOM 1674 N N . MET A 1 205 ? 9.600 -7.694 -3.918 1.00 94.69 205 MET A N 1
ATOM 1675 C CA . MET A 1 205 ? 8.531 -6.787 -4.351 1.00 94.69 205 MET A CA 1
ATOM 1676 C C . MET A 1 205 ? 7.155 -7.444 -4.221 1.00 94.69 205 MET A C 1
ATOM 1678 O O . MET A 1 205 ? 6.227 -6.800 -3.747 1.00 94.69 205 MET A O 1
ATOM 1682 N N . SER A 1 206 ? 7.029 -8.728 -4.566 1.00 94.31 206 SER A N 1
ATOM 1683 C CA . SER A 1 206 ? 5.775 -9.471 -4.403 1.00 94.31 206 SER A CA 1
ATOM 1684 C C . SER A 1 206 ? 5.371 -9.617 -2.933 1.00 94.31 206 SER A C 1
ATOM 1686 O O . SER A 1 206 ? 4.196 -9.458 -2.601 1.00 94.31 206 SER A O 1
ATOM 1688 N N . ASP A 1 207 ? 6.325 -9.908 -2.047 1.00 90.88 207 ASP A N 1
ATOM 1689 C CA . ASP A 1 207 ? 6.063 -10.029 -0.611 1.00 90.88 207 ASP A CA 1
ATOM 1690 C C . ASP A 1 207 ? 5.649 -8.683 -0.009 1.00 90.88 207 ASP A C 1
ATOM 1692 O O . ASP A 1 207 ? 4.631 -8.595 0.680 1.00 90.88 207 ASP A O 1
ATOM 1696 N N . ASN A 1 208 ? 6.365 -7.609 -0.346 1.00 90.00 208 ASN A N 1
ATOM 1697 C CA . ASN A 1 208 ? 6.029 -6.255 0.090 1.00 90.00 208 ASN A CA 1
ATOM 1698 C C . ASN A 1 208 ? 4.649 -5.799 -0.411 1.00 90.00 208 ASN A C 1
ATOM 1700 O O . ASN A 1 208 ? 3.911 -5.155 0.341 1.00 90.00 208 ASN A O 1
ATOM 1704 N N . GLY A 1 209 ? 4.288 -6.147 -1.652 1.00 90.75 209 GLY A N 1
ATOM 1705 C CA . GLY A 1 209 ? 2.961 -5.901 -2.221 1.00 90.75 209 GLY A CA 1
ATOM 1706 C C . GLY A 1 209 ? 1.865 -6.610 -1.428 1.00 90.75 209 GLY A C 1
ATOM 1707 O O . GLY A 1 209 ? 0.951 -5.964 -0.913 1.00 90.75 209 GLY A O 1
ATOM 1708 N N . ARG A 1 210 ? 2.018 -7.925 -1.209 1.00 90.56 210 ARG A N 1
ATOM 1709 C CA . ARG A 1 210 ? 1.099 -8.742 -0.396 1.00 90.56 210 ARG A CA 1
ATOM 1710 C C . ARG A 1 210 ? 0.908 -8.173 1.011 1.00 90.56 210 ARG A C 1
ATOM 1712 O O . ARG A 1 210 ? -0.228 -8.053 1.472 1.00 90.56 210 ARG 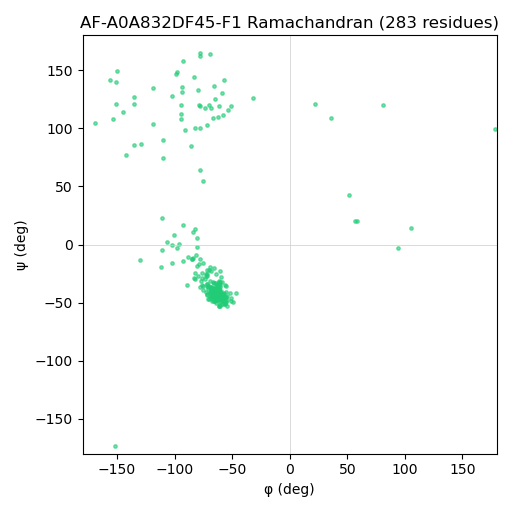A O 1
ATOM 1719 N N . LEU A 1 211 ? 1.996 -7.818 1.688 1.00 84.62 211 LEU A N 1
ATOM 1720 C CA . LEU A 1 211 ? 1.942 -7.310 3.058 1.00 84.62 211 LEU A CA 1
ATOM 1721 C C . LEU A 1 211 ? 1.298 -5.919 3.124 1.00 84.62 211 LEU A C 1
ATOM 1723 O O . LEU A 1 211 ? 0.444 -5.673 3.974 1.00 84.62 211 LEU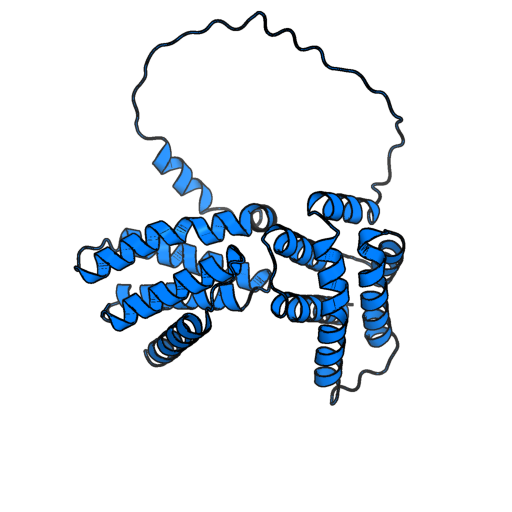 A O 1
ATOM 1727 N N . SER A 1 212 ? 1.619 -5.036 2.176 1.00 84.62 212 SER A N 1
ATOM 1728 C CA . SER A 1 212 ? 0.994 -3.712 2.061 1.00 84.62 212 SER A CA 1
ATOM 1729 C C . SER A 1 212 ? -0.511 -3.818 1.806 1.00 84.62 212 SER A C 1
ATOM 1731 O O . SER A 1 212 ? -1.299 -3.108 2.435 1.00 84.62 212 SER A O 1
ATOM 1733 N N . LYS A 1 213 ? -0.933 -4.773 0.967 1.00 85.88 213 LYS A N 1
ATOM 1734 C CA . LYS A 1 213 ? -2.347 -5.080 0.727 1.00 85.88 213 LYS A CA 1
ATOM 1735 C C . LYS A 1 213 ? -3.063 -5.560 1.983 1.00 85.88 213 LYS A C 1
ATOM 1737 O O . LYS A 1 213 ? -4.167 -5.104 2.266 1.00 85.88 213 LYS A O 1
ATOM 1742 N N . LYS A 1 214 ? -2.433 -6.456 2.750 1.00 77.44 214 LYS A N 1
ATOM 1743 C CA . LYS A 1 214 ? -2.989 -6.981 4.006 1.00 77.44 214 LYS A CA 1
ATOM 1744 C C . LYS A 1 214 ? -3.207 -5.870 5.039 1.00 77.44 214 LYS A C 1
ATOM 1746 O O . LYS A 1 214 ? -4.228 -5.853 5.721 1.00 77.44 214 LYS A O 1
ATOM 1751 N N . ILE A 1 215 ? -2.289 -4.908 5.106 1.00 73.62 215 ILE A N 1
ATOM 1752 C CA . ILE A 1 215 ? -2.395 -3.757 6.013 1.00 73.62 215 ILE A CA 1
ATOM 1753 C C . ILE A 1 215 ? -3.410 -2.718 5.490 1.00 73.62 215 ILE A C 1
ATOM 1755 O O . ILE A 1 215 ? -4.048 -2.020 6.282 1.00 73.62 215 ILE A O 1
ATOM 1759 N N . GLY A 1 216 ? -3.662 -2.682 4.178 1.00 74.19 216 GLY A N 1
ATOM 1760 C CA . GLY A 1 216 ? -4.674 -1.837 3.531 1.00 74.19 216 GLY A CA 1
ATOM 1761 C C . GLY A 1 216 ? -4.112 -0.636 2.765 1.00 74.19 216 GLY A C 1
ATOM 1762 O O . GLY A 1 216 ? -4.880 0.254 2.409 1.00 74.19 216 GLY A O 1
ATOM 1763 N N . PHE A 1 217 ? -2.801 -0.611 2.500 1.00 80.31 217 PHE A N 1
ATOM 1764 C CA . PHE A 1 217 ? -2.148 0.399 1.665 1.00 80.31 217 PHE A CA 1
ATOM 1765 C C . PHE A 1 217 ? -2.210 0.003 0.191 1.00 80.31 217 PHE A C 1
ATOM 1767 O O . PHE A 1 217 ? -1.272 -0.583 -0.352 1.00 80.31 217 PHE A O 1
ATOM 1774 N N . GLU A 1 218 ? -3.323 0.336 -0.457 1.00 84.44 218 GLU A N 1
ATOM 1775 C CA . GLU A 1 218 ? -3.599 -0.054 -1.846 1.00 84.44 218 GLU A CA 1
ATOM 1776 C C . GLU A 1 218 ? -2.578 0.530 -2.826 1.00 84.44 218 GLU A C 1
ATOM 1778 O O . GLU A 1 218 ? -1.976 -0.215 -3.590 1.00 84.44 218 GLU A O 1
ATOM 1783 N N . ILE A 1 219 ? -2.269 1.828 -2.726 1.00 85.25 219 ILE A N 1
ATOM 1784 C CA . ILE A 1 219 ? -1.310 2.485 -3.631 1.00 85.25 219 ILE A CA 1
ATOM 1785 C C . ILE A 1 219 ? 0.077 1.829 -3.538 1.00 85.25 219 ILE A C 1
ATOM 1787 O O . ILE A 1 219 ? 0.702 1.540 -4.555 1.00 85.25 219 ILE A O 1
ATOM 1791 N N . ILE A 1 220 ? 0.566 1.561 -2.323 1.00 88.69 220 ILE A N 1
ATOM 1792 C CA . ILE A 1 220 ? 1.884 0.937 -2.115 1.00 88.69 220 ILE A CA 1
ATOM 1793 C C . ILE A 1 220 ? 1.877 -0.504 -2.640 1.00 88.69 220 ILE A C 1
ATOM 1795 O O . ILE A 1 220 ? 2.815 -0.914 -3.328 1.00 88.69 220 ILE A O 1
ATOM 1799 N N . SER A 1 221 ? 0.802 -1.250 -2.363 1.00 91.25 221 SER A N 1
ATOM 1800 C CA . SER A 1 221 ? 0.592 -2.600 -2.889 1.00 91.25 221 SER A CA 1
ATOM 1801 C C . SER A 1 221 ? 0.651 -2.623 -4.415 1.00 91.25 221 SER A C 1
ATOM 1803 O O . SER A 1 221 ? 1.402 -3.409 -4.990 1.00 91.25 221 SER A O 1
ATOM 1805 N N . ASP A 1 222 ? -0.103 -1.747 -5.074 1.00 92.00 222 ASP A N 1
ATOM 1806 C CA . ASP A 1 222 ? -0.227 -1.723 -6.530 1.00 92.00 222 ASP A CA 1
ATOM 1807 C C . ASP A 1 222 ? 1.098 -1.381 -7.215 1.00 92.00 222 ASP A C 1
ATOM 1809 O O . ASP A 1 222 ? 1.451 -1.991 -8.231 1.00 92.00 222 ASP A O 1
ATOM 1813 N N . MET A 1 223 ? 1.880 -0.461 -6.642 1.00 94.56 223 MET A N 1
ATOM 1814 C CA . MET A 1 223 ? 3.212 -0.137 -7.157 1.00 94.56 223 MET A CA 1
ATOM 1815 C C . MET A 1 223 ? 4.170 -1.330 -7.045 1.00 94.56 223 MET A C 1
ATOM 1817 O O . MET A 1 223 ? 4.855 -1.663 -8.016 1.00 94.56 223 MET A O 1
ATOM 1821 N N . HIS A 1 224 ? 4.202 -2.005 -5.892 1.00 95.00 224 HIS A N 1
ATOM 1822 C CA . HIS A 1 224 ? 5.033 -3.194 -5.686 1.00 95.00 224 HIS A CA 1
ATOM 1823 C C . HIS A 1 224 ? 4.643 -4.350 -6.615 1.00 95.00 224 HIS A C 1
ATOM 1825 O O . HIS A 1 224 ? 5.510 -4.942 -7.265 1.00 95.00 224 HIS A O 1
ATOM 1831 N N . ASP A 1 225 ? 3.346 -4.622 -6.748 1.00 94.88 225 ASP A N 1
ATOM 1832 C CA . ASP A 1 225 ? 2.818 -5.646 -7.648 1.00 94.88 225 ASP A CA 1
ATOM 1833 C C . ASP A 1 225 ? 3.154 -5.341 -9.111 1.00 94.88 225 ASP A C 1
ATOM 1835 O O . ASP A 1 225 ? 3.528 -6.239 -9.871 1.00 94.88 225 ASP A O 1
ATOM 1839 N N . THR A 1 226 ? 3.038 -4.075 -9.521 1.00 95.44 226 THR A N 1
ATOM 1840 C CA . THR A 1 226 ? 3.368 -3.635 -10.884 1.00 95.44 226 THR A CA 1
ATOM 1841 C C . THR A 1 226 ? 4.845 -3.860 -11.185 1.00 95.44 226 THR A C 1
ATOM 1843 O O . THR A 1 226 ? 5.177 -4.399 -12.247 1.00 95.44 226 THR A O 1
ATOM 1846 N N . ILE A 1 227 ? 5.734 -3.542 -10.241 1.00 96.62 227 ILE A N 1
ATOM 1847 C CA . ILE A 1 227 ? 7.170 -3.819 -10.363 1.00 96.62 227 ILE A CA 1
ATOM 1848 C C . ILE A 1 227 ? 7.419 -5.327 -10.484 1.00 96.62 227 ILE A C 1
ATOM 1850 O O . ILE A 1 227 ? 8.057 -5.762 -11.445 1.00 96.62 227 ILE A O 1
ATOM 1854 N N . ALA A 1 228 ? 6.888 -6.136 -9.562 1.00 95.94 228 ALA A N 1
ATOM 1855 C CA . ALA A 1 228 ? 7.106 -7.584 -9.543 1.00 95.94 228 ALA A CA 1
ATOM 1856 C C . ALA A 1 228 ? 6.630 -8.259 -10.841 1.00 95.94 228 ALA A C 1
ATOM 1858 O O . ALA A 1 228 ? 7.357 -9.056 -11.446 1.00 95.94 228 ALA A O 1
ATOM 1859 N N . LYS A 1 229 ? 5.433 -7.896 -11.321 1.00 95.50 229 LYS A N 1
ATOM 1860 C CA . LYS A 1 229 ? 4.867 -8.401 -12.583 1.00 95.50 229 LYS A CA 1
ATOM 1861 C C . LYS A 1 229 ? 5.716 -7.995 -13.782 1.00 95.50 229 LYS A C 1
ATOM 1863 O O . LYS A 1 229 ? 6.044 -8.838 -14.614 1.00 95.50 229 LYS A O 1
ATOM 1868 N N . THR A 1 230 ? 6.112 -6.728 -13.859 1.00 95.00 230 THR A N 1
ATOM 1869 C CA . THR A 1 230 ? 6.920 -6.216 -14.974 1.00 95.00 230 THR A CA 1
ATOM 1870 C C . THR A 1 230 ? 8.288 -6.898 -15.026 1.00 95.00 230 THR A C 1
ATOM 1872 O O . THR A 1 230 ? 8.690 -7.374 -16.087 1.00 95.00 230 THR A O 1
ATOM 1875 N N . LEU A 1 231 ? 8.979 -7.027 -13.887 1.00 93.62 231 LEU A N 1
ATOM 1876 C CA . LEU A 1 231 ? 10.253 -7.748 -13.803 1.00 93.62 231 LEU A CA 1
ATOM 1877 C C . LEU A 1 231 ? 10.097 -9.227 -14.178 1.00 93.62 231 LEU A C 1
ATOM 1879 O O . LEU A 1 231 ? 10.940 -9.770 -14.885 1.00 93.62 231 LEU A O 1
ATOM 1883 N N . THR A 1 232 ? 8.992 -9.867 -13.792 1.00 93.81 232 THR A N 1
ATOM 1884 C CA . THR A 1 232 ? 8.686 -11.250 -14.195 1.00 93.81 232 THR A CA 1
ATOM 1885 C C . THR A 1 232 ? 8.530 -11.380 -15.712 1.00 93.81 232 THR A C 1
ATOM 1887 O O . THR A 1 232 ? 9.051 -12.320 -16.314 1.00 93.81 232 THR A O 1
ATOM 1890 N N . LEU A 1 233 ? 7.851 -10.429 -16.362 1.00 92.75 233 LEU A N 1
ATOM 1891 C CA . LEU A 1 233 ? 7.711 -10.413 -17.821 1.00 92.75 233 LEU A CA 1
ATOM 1892 C C . LEU A 1 233 ? 9.054 -10.194 -18.529 1.00 92.75 233 LEU A C 1
ATOM 1894 O O . LEU A 1 233 ? 9.308 -10.833 -19.552 1.00 92.75 233 LEU A O 1
ATOM 1898 N N . ILE A 1 234 ? 9.918 -9.338 -17.976 1.00 90.94 234 ILE A N 1
ATOM 1899 C CA . ILE A 1 234 ? 11.276 -9.107 -18.488 1.00 90.94 234 ILE A CA 1
ATOM 1900 C C . ILE A 1 234 ? 12.123 -10.374 -18.338 1.00 90.94 234 ILE A C 1
ATOM 1902 O O . ILE A 1 234 ? 12.708 -10.837 -19.318 1.00 90.94 234 ILE A O 1
ATOM 1906 N N . LYS A 1 235 ? 12.117 -10.996 -17.152 1.00 90.00 235 LYS A N 1
ATOM 1907 C CA . LYS A 1 235 ? 12.813 -12.260 -16.872 1.00 90.00 235 LYS A CA 1
ATOM 1908 C C . LYS A 1 235 ? 12.416 -13.356 -17.861 1.00 90.00 235 LYS A C 1
ATOM 1910 O O . LYS A 1 235 ? 13.271 -14.052 -18.401 1.00 90.00 235 LYS A O 1
ATOM 1915 N N . ASN A 1 236 ? 11.119 -13.467 -18.140 1.00 90.88 236 ASN A N 1
ATOM 1916 C CA . ASN A 1 236 ? 10.564 -14.457 -19.064 1.00 90.88 236 ASN A CA 1
ATOM 1917 C C . ASN A 1 236 ? 10.694 -14.055 -20.544 1.00 90.88 236 ASN A C 1
ATOM 1919 O O . ASN A 1 236 ? 10.149 -14.742 -21.407 1.00 90.88 236 ASN A O 1
ATOM 1923 N N . ARG A 1 237 ? 11.380 -12.944 -20.852 1.00 86.94 237 ARG A N 1
ATOM 1924 C CA . ARG A 1 237 ? 11.560 -12.384 -22.205 1.00 86.94 237 ARG A CA 1
ATOM 1925 C C . ARG A 1 237 ? 10.249 -12.072 -22.941 1.00 86.94 237 ARG A C 1
ATOM 1927 O O . ARG A 1 237 ? 10.245 -11.934 -24.161 1.00 86.94 237 ARG A O 1
ATOM 1934 N N . LYS A 1 238 ? 9.141 -11.927 -22.208 1.00 89.06 238 LYS A N 1
ATOM 1935 C CA . LYS A 1 238 ? 7.836 -11.497 -22.739 1.00 89.06 238 LYS A CA 1
ATOM 1936 C C . LYS A 1 238 ? 7.749 -9.980 -22.917 1.00 89.06 238 LYS A C 1
ATOM 1938 O O . LYS A 1 238 ? 6.884 -9.497 -23.640 1.00 89.06 238 LYS A O 1
ATOM 1943 N N . LEU A 1 239 ? 8.628 -9.234 -22.249 1.00 88.88 239 LEU A N 1
ATOM 1944 C CA . LEU A 1 239 ? 8.696 -7.781 -22.307 1.00 88.88 239 LEU A CA 1
ATOM 1945 C C . LEU A 1 239 ? 10.151 -7.339 -22.458 1.00 88.88 239 LEU A C 1
ATOM 1947 O O . LEU A 1 239 ? 11.005 -7.720 -21.662 1.00 88.88 239 LEU A O 1
ATOM 1951 N N . MET A 1 240 ? 10.431 -6.519 -23.469 1.00 86.62 240 MET A N 1
ATOM 1952 C CA . MET A 1 240 ? 11.752 -5.914 -23.631 1.00 86.62 240 MET A CA 1
ATOM 1953 C C . MET A 1 240 ? 11.892 -4.709 -22.690 1.00 86.62 240 MET A C 1
ATOM 1955 O O . MET A 1 240 ? 10.993 -3.860 -22.671 1.00 86.62 240 MET A O 1
ATOM 1959 N N . PRO A 1 241 ? 13.004 -4.580 -21.943 1.00 87.00 241 PRO A N 1
ATOM 1960 C CA . PRO A 1 241 ? 13.225 -3.476 -21.013 1.00 87.00 241 PRO A CA 1
ATOM 1961 C C . PRO A 1 241 ? 13.643 -2.193 -21.749 1.00 87.00 241 PRO A C 1
ATOM 1963 O O . PRO A 1 241 ? 14.755 -1.692 -21.609 1.00 87.00 241 PRO A O 1
ATOM 1966 N N . GLY A 1 242 ? 12.751 -1.656 -22.580 1.00 87.62 242 GLY A N 1
ATOM 1967 C CA . GLY A 1 242 ? 12.966 -0.375 -23.247 1.00 87.62 242 GLY A CA 1
ATOM 1968 C C . GLY A 1 242 ? 12.929 0.799 -22.264 1.00 87.62 242 GLY A C 1
ATOM 1969 O O . GLY A 1 242 ? 12.380 0.691 -21.167 1.00 87.62 242 GLY A O 1
ATOM 1970 N N . LYS A 1 243 ? 13.442 1.960 -22.696 1.00 88.88 243 LYS A N 1
ATOM 1971 C CA . LYS A 1 243 ? 13.456 3.208 -21.907 1.00 88.88 243 LYS A CA 1
ATOM 1972 C C . LYS A 1 243 ? 12.103 3.510 -21.260 1.00 88.88 243 LYS A C 1
ATOM 1974 O O . LYS A 1 243 ? 12.043 3.909 -20.108 1.00 88.88 243 LYS A O 1
ATOM 1979 N N . GLU A 1 244 ? 11.014 3.299 -21.988 1.00 90.19 244 GLU A N 1
ATOM 1980 C CA . GLU A 1 244 ? 9.667 3.551 -21.483 1.00 90.19 244 GLU A CA 1
ATOM 1981 C C . GLU A 1 244 ? 9.282 2.647 -20.300 1.00 90.19 244 GLU A C 1
ATOM 1983 O O . GLU A 1 244 ? 8.755 3.139 -19.306 1.00 90.19 244 GLU A O 1
ATOM 1988 N N . ILE A 1 245 ? 9.600 1.351 -20.376 1.00 92.50 245 ILE A N 1
ATOM 1989 C CA . ILE A 1 245 ? 9.328 0.377 -19.309 1.00 92.50 245 ILE A CA 1
ATOM 1990 C C . ILE A 1 245 ? 10.168 0.690 -18.070 1.00 92.50 245 ILE A C 1
ATOM 1992 O O . ILE A 1 245 ? 9.657 0.667 -16.953 1.00 92.50 245 ILE A O 1
ATOM 1996 N N . ILE A 1 246 ? 11.441 1.035 -18.268 1.00 91.94 246 ILE A N 1
ATOM 1997 C CA . ILE A 1 246 ? 12.365 1.375 -17.179 1.00 91.94 246 ILE A CA 1
ATOM 1998 C C . ILE A 1 246 ? 11.925 2.655 -16.467 1.00 91.94 246 ILE A C 1
ATOM 2000 O O . ILE A 1 246 ? 11.916 2.708 -15.240 1.00 91.94 246 ILE A O 1
ATOM 2004 N N . GLU A 1 247 ? 11.503 3.672 -17.216 1.00 91.81 247 GLU A N 1
ATOM 2005 C CA . GLU A 1 247 ? 10.985 4.905 -16.625 1.00 91.81 247 GLU A CA 1
ATOM 2006 C C . GLU A 1 247 ? 9.632 4.698 -15.926 1.00 91.81 247 GLU A C 1
ATOM 2008 O O . GLU A 1 247 ? 9.376 5.341 -14.911 1.00 91.81 247 GLU A O 1
ATOM 2013 N N . GLY A 1 248 ? 8.788 3.777 -16.407 1.00 92.69 248 GLY A N 1
ATOM 2014 C CA . GLY A 1 248 ? 7.576 3.359 -15.695 1.00 92.69 248 GLY A CA 1
ATOM 2015 C C . GLY A 1 248 ? 7.893 2.660 -14.368 1.00 92.69 248 GLY A C 1
ATOM 2016 O O . GLY A 1 248 ? 7.332 3.012 -13.335 1.00 92.69 248 GLY A O 1
ATOM 2017 N N . LEU A 1 249 ? 8.865 1.742 -14.363 1.00 95.19 249 LEU A N 1
ATOM 2018 C CA . LEU A 1 249 ? 9.344 1.087 -13.141 1.00 95.19 249 LEU A CA 1
ATOM 2019 C C . LEU A 1 249 ? 9.918 2.098 -12.141 1.00 95.19 249 LEU A C 1
ATOM 2021 O O . LEU A 1 249 ? 9.605 2.041 -10.953 1.00 95.19 249 LEU A O 1
ATOM 2025 N N . ARG A 1 250 ? 10.708 3.068 -12.613 1.00 93.75 250 ARG A N 1
ATOM 2026 C CA . ARG A 1 250 ? 11.213 4.167 -11.778 1.00 93.75 250 ARG A CA 1
ATOM 2027 C C . ARG A 1 250 ? 10.100 5.049 -11.234 1.00 93.75 250 ARG A C 1
ATOM 2029 O O . ARG A 1 250 ? 10.183 5.459 -10.080 1.00 93.75 250 ARG A O 1
ATOM 2036 N N . ALA A 1 251 ? 9.061 5.320 -12.021 1.00 92.81 251 ALA A N 1
ATOM 2037 C CA . ALA A 1 251 ? 7.898 6.055 -11.543 1.00 92.81 251 ALA A CA 1
ATOM 2038 C C . ALA A 1 251 ? 7.232 5.324 -10.366 1.00 92.81 251 ALA A C 1
ATOM 2040 O O . ALA A 1 251 ? 6.985 5.956 -9.342 1.00 92.81 251 ALA A O 1
ATOM 2041 N N . CYS A 1 252 ? 7.070 3.996 -10.441 1.00 94.31 252 CYS A N 1
ATOM 2042 C CA . CYS A 1 252 ? 6.590 3.195 -9.309 1.00 94.31 252 CYS A CA 1
ATOM 2043 C C . CYS A 1 252 ? 7.491 3.338 -8.068 1.00 94.31 252 CYS A C 1
ATOM 2045 O O . CYS A 1 252 ? 6.985 3.544 -6.965 1.00 94.31 252 CYS A O 1
ATOM 2047 N N . LEU A 1 253 ? 8.822 3.293 -8.227 1.00 93.94 253 LEU A N 1
ATOM 2048 C CA . LEU A 1 253 ? 9.762 3.499 -7.113 1.00 93.94 253 LEU A CA 1
ATOM 2049 C C . LEU A 1 253 ? 9.626 4.892 -6.484 1.00 93.94 253 LEU A C 1
ATOM 2051 O O . LEU A 1 253 ? 9.650 5.023 -5.261 1.00 93.94 253 LEU A O 1
ATOM 2055 N N . ILE A 1 254 ? 9.467 5.931 -7.306 1.00 89.44 254 ILE A N 1
ATOM 2056 C CA . ILE A 1 254 ? 9.283 7.312 -6.844 1.00 89.44 254 ILE A CA 1
ATOM 2057 C C . ILE A 1 254 ? 7.972 7.446 -6.071 1.00 89.44 254 ILE A C 1
ATOM 2059 O O . ILE A 1 254 ? 7.978 8.048 -4.999 1.00 89.44 254 ILE A O 1
ATOM 2063 N N . VAL A 1 255 ? 6.879 6.855 -6.567 1.00 88.88 255 VAL A N 1
ATOM 2064 C CA . VAL A 1 255 ? 5.584 6.835 -5.870 1.00 88.88 255 VAL A CA 1
ATOM 2065 C C . VAL A 1 255 ? 5.726 6.156 -4.509 1.00 88.88 255 VAL A C 1
ATOM 2067 O O . VAL A 1 255 ? 5.344 6.757 -3.509 1.00 88.88 255 VAL A O 1
ATOM 2070 N N . ILE A 1 256 ? 6.349 4.973 -4.433 1.00 90.00 256 ILE A N 1
ATOM 2071 C CA . ILE A 1 256 ? 6.577 4.276 -3.154 1.00 90.00 256 ILE A CA 1
ATOM 2072 C C . ILE A 1 256 ? 7.347 5.174 -2.180 1.00 90.00 256 ILE A C 1
ATOM 2074 O O . ILE A 1 256 ? 6.918 5.376 -1.046 1.00 90.00 256 ILE A O 1
ATOM 2078 N N . VAL A 1 257 ? 8.461 5.769 -2.616 1.00 88.12 257 VAL A N 1
ATOM 2079 C CA . VAL A 1 257 ? 9.280 6.634 -1.752 1.00 88.12 257 VAL A CA 1
ATOM 2080 C C . VAL A 1 257 ? 8.516 7.878 -1.310 1.00 88.12 257 VAL A C 1
ATOM 2082 O O . VAL A 1 257 ? 8.640 8.281 -0.157 1.00 88.12 257 VAL A O 1
ATOM 2085 N N . ALA A 1 258 ? 7.761 8.509 -2.206 1.00 83.56 258 ALA A N 1
ATOM 2086 C CA . ALA A 1 258 ? 7.021 9.728 -1.908 1.00 83.56 258 ALA A CA 1
ATOM 2087 C C . ALA A 1 258 ? 5.877 9.476 -0.920 1.00 83.56 258 ALA A C 1
ATOM 2089 O O . ALA A 1 258 ? 5.728 10.246 0.030 1.00 83.56 258 ALA A O 1
ATOM 2090 N N . VAL A 1 259 ? 5.131 8.384 -1.118 1.00 80.56 259 VAL A N 1
ATOM 2091 C CA . VAL A 1 259 ? 4.032 7.969 -0.239 1.00 80.56 259 VAL A CA 1
ATOM 2092 C C . VAL A 1 259 ? 4.572 7.583 1.137 1.00 80.56 259 VAL A C 1
ATOM 2094 O O . VAL A 1 259 ? 4.071 8.080 2.138 1.00 80.56 259 VAL A O 1
ATOM 2097 N N . VAL A 1 260 ? 5.638 6.779 1.207 1.00 82.12 260 VAL A N 1
ATOM 2098 C CA . VAL A 1 260 ? 6.194 6.306 2.487 1.00 82.12 260 VAL A CA 1
ATOM 2099 C C . VAL A 1 260 ? 6.911 7.417 3.259 1.00 82.12 260 VAL A C 1
ATOM 2101 O O . VAL A 1 260 ? 6.713 7.556 4.459 1.00 82.12 260 VAL A O 1
ATOM 2104 N N . LYS A 1 261 ? 7.725 8.246 2.590 1.00 77.75 261 LYS A N 1
ATOM 2105 C CA . LYS A 1 261 ? 8.464 9.336 3.259 1.00 77.75 261 LYS A CA 1
ATOM 2106 C C . LYS A 1 261 ? 7.620 10.581 3.515 1.00 77.75 261 LYS A C 1
ATOM 2108 O O . LYS A 1 261 ? 8.154 11.568 4.019 1.00 77.75 261 LYS A O 1
ATOM 2113 N N . GLY A 1 262 ? 6.357 10.580 3.087 1.00 63.03 262 GLY A N 1
ATOM 2114 C CA . GLY A 1 262 ? 5.446 11.704 3.247 1.00 63.03 262 GLY A CA 1
ATOM 2115 C C . GLY A 1 262 ? 6.034 13.026 2.753 1.00 63.03 262 GLY A C 1
ATOM 2116 O O . GLY A 1 262 ? 5.893 14.031 3.444 1.00 63.03 262 GLY A O 1
ATOM 2117 N N . LYS A 1 263 ? 6.713 13.059 1.596 1.00 59.12 263 LYS A N 1
ATOM 2118 C CA . LYS A 1 263 ? 7.245 14.315 1.027 1.00 59.12 263 LYS A CA 1
ATOM 2119 C C . LYS A 1 263 ? 6.167 15.063 0.237 1.00 59.12 263 LYS A C 1
ATOM 2121 O O . LYS A 1 263 ? 5.361 14.433 -0.437 1.00 59.12 263 LYS A O 1
ATOM 2126 N N . GLU A 1 264 ? 6.175 16.402 0.281 1.00 53.78 264 GLU A N 1
ATOM 2127 C CA . GLU A 1 264 ? 5.270 17.279 -0.496 1.00 53.78 264 GLU A CA 1
ATOM 2128 C C . GLU A 1 264 ? 5.691 17.344 -1.971 1.00 53.78 264 GLU A C 1
ATOM 2130 O O . GLU A 1 264 ? 5.984 18.403 -2.515 1.00 53.78 264 GLU A O 1
ATOM 2135 N N . VAL A 1 265 ? 5.817 16.187 -2.613 1.00 62.75 265 VAL A N 1
ATOM 2136 C CA . VAL A 1 265 ? 6.152 16.102 -4.033 1.00 62.75 265 VAL A CA 1
ATOM 2137 C C . VAL A 1 265 ? 4.864 15.796 -4.775 1.00 62.75 265 VAL A C 1
ATOM 2139 O O . VAL A 1 265 ? 4.166 14.848 -4.423 1.00 62.75 265 VAL A O 1
ATOM 2142 N N . ASP A 1 266 ? 4.543 16.591 -5.793 1.00 74.69 266 ASP A N 1
ATOM 2143 C CA . ASP A 1 266 ? 3.465 16.252 -6.719 1.00 74.69 266 ASP A CA 1
ATOM 2144 C C . ASP A 1 266 ? 3.821 14.944 -7.440 1.00 74.69 266 ASP A C 1
ATOM 2146 O O . ASP A 1 266 ? 4.759 14.884 -8.243 1.00 74.69 266 ASP A O 1
ATOM 2150 N N . ILE A 1 267 ? 3.087 13.880 -7.105 1.00 81.81 267 ILE A N 1
ATOM 2151 C CA . ILE A 1 267 ? 3.285 12.543 -7.666 1.00 81.81 267 ILE A CA 1
ATOM 2152 C C . ILE A 1 267 ? 2.365 12.229 -8.845 1.00 81.81 267 ILE A C 1
ATOM 2154 O O . ILE A 1 267 ? 2.477 11.144 -9.409 1.00 81.81 267 ILE A O 1
ATOM 2158 N N . THR A 1 268 ? 1.495 13.156 -9.255 1.00 83.25 268 THR A N 1
ATOM 2159 C CA . THR A 1 268 ? 0.451 12.915 -10.267 1.00 83.25 268 THR A CA 1
ATOM 2160 C C . THR A 1 268 ? 1.038 12.379 -11.572 1.00 83.25 268 THR A C 1
ATOM 2162 O O . THR A 1 268 ? 0.572 11.383 -12.119 1.00 83.25 268 THR A O 1
ATOM 2165 N N . ASN A 1 269 ? 2.136 12.980 -12.034 1.00 83.31 269 ASN A N 1
ATOM 2166 C CA . ASN A 1 269 ? 2.817 12.544 -13.254 1.00 83.31 269 ASN A CA 1
ATOM 2167 C C . ASN A 1 269 ? 3.431 11.142 -13.131 1.00 83.31 269 ASN A C 1
ATOM 2169 O O . ASN A 1 269 ? 3.482 10.406 -14.115 1.00 83.31 269 ASN A O 1
ATOM 2173 N N . TYR A 1 270 ? 3.898 10.762 -11.941 1.00 88.88 270 TYR A N 1
ATOM 2174 C CA . TYR A 1 270 ? 4.480 9.440 -11.708 1.00 88.88 270 TYR A CA 1
ATOM 2175 C C . TYR A 1 270 ? 3.398 8.367 -11.559 1.00 88.88 270 TYR A C 1
ATOM 2177 O O . TYR A 1 270 ? 3.577 7.272 -12.084 1.00 88.88 270 TYR A O 1
ATOM 2185 N N . LEU A 1 271 ? 2.266 8.699 -10.928 1.00 83.31 271 LEU A N 1
ATOM 2186 C CA . LEU A 1 271 ? 1.089 7.830 -10.859 1.00 83.31 271 LEU A CA 1
ATOM 2187 C C . LEU A 1 271 ? 0.548 7.525 -12.256 1.00 83.31 271 LEU A C 1
ATOM 2189 O O . LEU A 1 271 ? 0.472 6.360 -12.626 1.00 83.31 271 LEU A O 1
ATOM 2193 N N . ASN A 1 272 ? 0.317 8.553 -13.081 1.00 87.19 272 ASN A N 1
ATOM 2194 C CA . ASN A 1 272 ? -0.146 8.362 -14.461 1.00 87.19 272 ASN A CA 1
ATOM 2195 C C . ASN A 1 272 ? 0.785 7.433 -15.255 1.00 87.19 272 ASN A C 1
ATOM 2197 O O . ASN A 1 272 ? 0.340 6.568 -16.005 1.00 87.19 272 ASN A O 1
ATOM 2201 N N . ARG A 1 273 ? 2.099 7.580 -15.066 1.00 88.06 273 ARG A N 1
ATOM 2202 C CA . ARG A 1 273 ? 3.099 6.762 -15.758 1.00 88.06 273 ARG A CA 1
ATOM 2203 C C . ARG A 1 273 ? 3.150 5.319 -15.246 1.00 88.06 273 ARG A C 1
ATOM 2205 O O . ARG A 1 273 ? 3.400 4.404 -16.031 1.00 88.06 273 ARG A O 1
ATOM 2212 N N . ALA A 1 274 ? 2.919 5.112 -13.951 1.00 88.88 274 ALA A N 1
ATOM 2213 C CA . ALA A 1 274 ? 2.764 3.785 -13.367 1.00 88.88 274 ALA A CA 1
ATOM 2214 C C . ALA A 1 274 ? 1.488 3.097 -13.884 1.00 88.88 274 ALA A C 1
ATOM 2216 O O . ALA A 1 274 ? 1.545 1.931 -14.275 1.00 88.88 274 ALA A O 1
ATOM 2217 N N . ASP A 1 275 ? 0.383 3.835 -13.994 1.00 87.31 275 ASP A N 1
ATOM 2218 C CA . ASP A 1 275 ? -0.886 3.333 -14.529 1.00 87.31 275 ASP A CA 1
ATOM 2219 C C . ASP A 1 275 ? -0.762 2.944 -16.008 1.00 87.31 275 ASP A C 1
ATOM 2221 O O . ASP A 1 275 ? -1.215 1.876 -16.424 1.00 87.31 275 ASP A O 1
ATOM 2225 N N . GLU A 1 276 ? -0.090 3.764 -16.822 1.00 90.50 276 GLU A N 1
ATOM 2226 C CA . GLU A 1 276 ? 0.210 3.434 -18.220 1.00 90.50 276 GLU A CA 1
ATOM 2227 C C . GLU A 1 276 ? 1.021 2.136 -18.343 1.00 90.50 276 GLU A C 1
ATOM 2229 O O . GLU A 1 276 ? 0.731 1.290 -19.199 1.00 90.50 276 GLU A O 1
ATOM 2234 N N . LEU A 1 277 ? 2.026 1.952 -17.478 1.00 91.44 277 LEU A N 1
ATOM 2235 C CA . LEU A 1 277 ? 2.803 0.716 -17.421 1.00 91.44 277 LEU A CA 1
ATOM 2236 C C . LEU A 1 277 ? 1.909 -0.469 -17.035 1.00 91.44 277 LEU A C 1
ATOM 2238 O O . LEU A 1 277 ? 1.945 -1.502 -17.708 1.00 91.44 277 LEU A O 1
ATOM 2242 N N . GLN A 1 278 ? 1.073 -0.311 -16.009 1.00 89.88 278 GLN A N 1
ATOM 2243 C CA . GLN A 1 278 ? 0.151 -1.343 -15.539 1.00 89.88 278 GLN A CA 1
ATOM 2244 C C . GLN A 1 278 ? -0.836 -1.770 -16.638 1.00 89.88 278 GLN A C 1
ATOM 2246 O O . GLN A 1 278 ? -1.064 -2.965 -16.862 1.00 89.88 278 GLN A O 1
ATOM 2251 N N . GLN A 1 279 ? -1.379 -0.813 -17.393 1.00 90.38 279 GLN A N 1
ATOM 2252 C CA . GLN A 1 279 ? -2.249 -1.089 -18.536 1.00 90.38 279 GLN A CA 1
ATOM 2253 C C . GLN A 1 279 ? -1.515 -1.838 -19.652 1.00 90.38 279 GLN A C 1
ATOM 2255 O O . GLN A 1 279 ? -2.095 -2.726 -20.284 1.00 90.38 279 GLN A O 1
ATOM 2260 N N . LYS A 1 280 ? -0.245 -1.504 -19.911 1.00 88.75 280 LYS A N 1
ATOM 2261 C CA . LYS A 1 280 ? 0.573 -2.190 -20.921 1.00 88.75 280 LYS A CA 1
ATOM 2262 C C . LYS A 1 280 ? 0.849 -3.635 -20.544 1.00 88.75 280 LYS A C 1
ATOM 2264 O O . LYS A 1 280 ? 0.612 -4.517 -21.366 1.00 88.75 280 LYS A O 1
ATOM 2269 N N . ILE A 1 281 ? 1.292 -3.893 -19.315 1.00 91.38 281 ILE A N 1
ATOM 2270 C CA . ILE A 1 281 ? 1.596 -5.261 -18.872 1.00 91.38 281 ILE A CA 1
ATOM 2271 C C . ILE A 1 281 ? 0.339 -6.132 -18.792 1.00 91.38 281 ILE A C 1
ATOM 2273 O O . ILE A 1 281 ? 0.403 -7.311 -19.114 1.00 91.38 281 ILE A O 1
ATOM 2277 N N . SER A 1 282 ? -0.822 -5.553 -18.465 1.00 85.88 282 SER A N 1
ATOM 2278 C CA . SER A 1 282 ? -2.097 -6.287 -18.400 1.00 85.88 282 SER A CA 1
ATOM 2279 C C . SER A 1 282 ? -2.566 -6.816 -19.763 1.00 85.88 282 SER A C 1
ATOM 2281 O O . SER A 1 282 ? -3.376 -7.738 -19.830 1.00 85.88 282 SER A O 1
ATOM 2283 N N . LYS A 1 283 ? -2.059 -6.247 -20.865 1.00 86.69 283 LYS A N 1
ATOM 2284 C CA . LYS A 1 283 ? -2.351 -6.699 -22.235 1.00 86.69 283 LYS A CA 1
ATOM 2285 C C . LYS A 1 283 ? -1.445 -7.849 -22.690 1.00 86.69 283 LYS A C 1
ATOM 2287 O O . LYS A 1 283 ? -1.728 -8.464 -23.717 1.00 86.69 283 LYS A O 1
ATOM 2292 N N . ILE A 1 284 ? -0.375 -8.144 -21.952 1.00 80.31 284 ILE A N 1
ATOM 2293 C CA . ILE A 1 284 ? 0.597 -9.191 -22.274 1.00 80.31 284 ILE A CA 1
ATOM 2294 C C . ILE A 1 284 ? 0.177 -10.467 -21.532 1.00 80.31 284 ILE A C 1
ATOM 2296 O O . ILE A 1 284 ? 0.273 -10.534 -20.310 1.00 80.31 284 ILE A O 1
ATOM 2300 N N . LYS A 1 285 ? -0.324 -11.466 -22.271 1.00 55.38 285 LYS A N 1
ATOM 2301 C CA . LYS A 1 285 ? -0.713 -12.785 -21.734 1.00 55.38 285 LYS A CA 1
ATOM 2302 C C . LYS A 1 285 ? 0.498 -13.700 -21.500 1.00 55.38 285 LYS A C 1
ATOM 2304 O O . LYS A 1 285 ? 1.422 -13.766 -22.342 1.00 55.38 285 LYS A O 1
#

Mean predicted aligned error: 16.9 Å

Sequence (285 aa):
MEFIKQYITQSISAAANSLRLSTHQIEIVALLKDAIIKSDDLGNDLIRMKKITELSTLAIKLTEIYNFLDHNTIDFFKISDQFKDHSRNLIKDLNHLLDTTTPLAFKNALEKLHPKEESIEKETKEEIKVDLSKRKVDEEIFLKPETEKIKEKIILEDENDNEESFIQNFETNILRPIKPLDVMLKNLSNADFDYEEMSSFIKVMSDNGRLSKKIGFEIISDMHDTIAKTLTLIKNRKLMPGKEIIEGLRACLIVIVAVVKGKEVDITNYLNRADELQQKISKIK

Nearest PDB structures (foldseek):
  3kyi-assembly1_A  TM=7.357E-01  e=3.317E-01  Cereibacter sphaeroides
  1i5n-assembly1_A  TM=6.692E-01  e=3.936E-01  Salmonella enterica subsp. enterica serovar Typhimurium
  2lp4-assembly1_A  TM=6.703E-01  e=4.108E-01  Escherichia coli K-12
  8c5v-assembly1_C  TM=6.375E-01  e=6.577E-01  Escherichia coli
  6ff6-assembly1_A-2  TM=4.513E-01  e=8.873E-01  synthetic construct

Foldseek 3Di:
DQVLLVLLLVLLLLLVLVDQAALQLLLLNLVVSVLSNPDPDNQLLLVLLCVQPLSNLLSVLSNVSSCCVPPDDDDPVCVVVVSVVSSVVNNVVSVSSSVPDGNVNSVVSSCSSVPDPDDDDDDDDDDDDDDPPDDDDDDDDDDDDDPPVVVVVVVPDDDPPCLNVCSVCVLVLLLVVLVVVLVQLVCLQVVRHDLVVLVVLLVSLQVNLVSCVVSSNNLLNLLSPLLSLLSVCVSVVLDRSDPLLSLLNVLSSVSSCCSHNVDPDPSVVSVVSVVVSVVVSVVRD

pLDDT: mean 74.6, std 18.85, range [28.31, 96.62]

Organism: NCBI:txid591197

Solvent-accessible surface area (backbone atoms only — not comparable to full-atom values): 16496 Å² total; per-residue (Å²): 108,70,67,58,40,51,50,52,44,49,28,50,37,56,18,51,72,75,46,91,48,44,62,58,38,48,40,41,54,44,52,52,41,48,52,52,66,70,41,92,53,55,71,62,49,33,59,51,33,43,74,37,82,77,42,19,70,42,21,52,54,53,41,53,54,48,48,51,68,74,73,45,88,78,53,78,92,49,44,67,59,52,45,54,49,54,13,57,61,41,34,61,40,50,48,50,36,47,76,74,47,51,53,66,58,47,51,57,52,54,49,64,71,57,67,69,83,79,76,94,78,77,94,76,93,77,85,83,84,79,83,80,90,81,76,85,86,80,90,77,90,80,81,91,84,79,70,71,70,57,62,64,62,64,76,77,72,68,96,79,77,51,65,70,60,43,53,78,39,39,64,60,65,66,52,60,56,48,63,62,46,53,53,51,51,57,31,46,67,70,77,55,74,58,70,67,62,52,50,52,51,31,50,53,27,40,51,50,11,53,51,30,45,75,72,50,40,55,70,55,12,51,35,25,40,46,45,20,52,50,50,49,32,39,75,69,68,77,38,79,72,42,72,68,56,47,52,19,49,48,21,27,51,50,48,46,50,38,56,55,68,56,52,98,62,90,49,65,73,33,50,55,38,29,51,54,44,47,58,54,55,73,72,62,131

Secondary structure (DSSP, 8-state):
-HHHHHHHHHHHHHHHHHS---HHHHHHHHHHHHHHHH-S-HHHHHHHHTTSTTTHHHHHHHHHHHHHHHHS---TTTHHHHHHHHHHHHHHHHHHHHHH--HHHHHHHHHTTS--S----------------------------SSHHHHHHGGGS-SSS-HHHHHHTHHHHHHTTHHHHHHHHHHHTTT---HHHHHHHHHHHHHHHHHHHHHT-HHHHHHHHHHHHHHHHHHTTSS---HHHHHHHHHHHHHHHHHHTT-----HHHHHHHHHHHHHHHT--